Protein AF-0000000079469770 (afdb_homodimer)

Sequence (286 aa):
MAKTSNNTSVEDLNRANEGKLPGHLGLTVTEVEDGKVVGRFEVRPDLVAHTGFLLAGCLLSVADILCAYGVSTVWPEGASGFTTAEVKCNFMSTLREGAVVCTAQMLHGGRTTQVWDATLTDGATGKLMAAFRCTQIILYPRAMAKTSNNTSVEDLNRANEGKLPGHLGLTVTEVEDGKVVGRFEVRPDLVAHTGFLLAGCLLSVADILCAYGVSTVWPEGASGFTTAEVKCNFMSTLREGAVVCTAQMLHGGRTTQVWDATLTDGATGKLMAAFRCTQIILYPRA

Nearest PDB structures (foldseek):
  4qdb-assembly4_F  TM=9.175E-01  e=1.018E-11  Pseudomonas aeruginosa PAO1
  4qd7-assembly1_A  TM=9.357E-01  e=2.961E-11  Pseudomonas aeruginosa PAO1
  4qda-assembly3_D  TM=9.375E-01  e=5.195E-11  Pseudomonas aeruginosa PAO1
  3r32-assembly1_A  TM=8.951E-01  e=2.240E-10  Arthrobacter sp.
  3r3c-assembly1_A  TM=8.908E-01  e=2.369E-10  Arthrobacter sp.

Structure (mmCIF, N/CA/C/O backbone):
data_AF-0000000079469770-model_v1
#
loop_
_entity.id
_entity.type
_entity.pdbx_description
1 polymer 'PaaI family thioesterase'
#
loop_
_atom_site.group_PDB
_atom_site.id
_atom_site.type_symbol
_atom_site.label_atom_id
_atom_site.label_alt_id
_atom_site.label_comp_id
_atom_site.label_asym_id
_atom_site.label_entity_id
_atom_site.label_seq_id
_atom_site.pdbx_PDB_ins_code
_atom_site.Cartn_x
_atom_site.Cartn_y
_atom_site.Cartn_z
_atom_site.occupancy
_atom_site.B_iso_or_equiv
_atom_site.auth_seq_id
_atom_site.auth_comp_id
_atom_site.auth_asym_id
_atom_site.auth_atom_id
_atom_site.pdbx_PDB_model_num
ATOM 1 N N . MET A 1 1 ? -8.469 -29.172 -2.443 1 53.16 1 MET A N 1
ATOM 2 C CA . MET A 1 1 ? -8.891 -28 -3.209 1 53.16 1 MET A CA 1
ATOM 3 C C . MET A 1 1 ? -8.062 -27.859 -4.48 1 53.16 1 MET A C 1
ATOM 5 O O . MET A 1 1 ? -6.945 -28.375 -4.559 1 53.16 1 MET A O 1
ATOM 9 N N . ALA A 1 2 ? -8.68 -27.453 -5.613 1 65 2 ALA A N 1
ATOM 10 C CA . ALA A 1 2 ? -8.07 -27.578 -6.93 1 65 2 ALA A CA 1
ATOM 11 C C . ALA A 1 2 ? -6.77 -26.781 -7.012 1 65 2 ALA A C 1
ATOM 13 O O . ALA A 1 2 ? -6.691 -25.656 -6.508 1 65 2 ALA A O 1
ATOM 14 N N . LYS A 1 3 ? -5.746 -27.406 -7.277 1 84 3 LYS A N 1
ATOM 15 C CA . LYS A 1 3 ? -4.457 -26.781 -7.555 1 84 3 LYS A CA 1
ATOM 16 C C . LYS A 1 3 ? -4.426 -26.172 -8.953 1 84 3 LYS A C 1
ATOM 18 O O . LYS A 1 3 ? -5.133 -26.625 -9.852 1 84 3 LYS A O 1
ATOM 23 N N . THR A 1 4 ? -3.771 -25.062 -8.992 1 90.88 4 THR A N 1
ATOM 24 C CA . THR A 1 4 ? -3.559 -24.422 -10.281 1 90.88 4 THR A CA 1
ATOM 25 C C . THR A 1 4 ? -2.615 -25.25 -11.156 1 90.88 4 THR A C 1
ATOM 27 O O . THR A 1 4 ? -2.061 -26.25 -10.695 1 90.88 4 THR A O 1
ATOM 30 N N . SER A 1 5 ? -2.5 -24.891 -12.375 1 91.75 5 SER A N 1
ATOM 31 C CA . SER A 1 5 ? -1.577 -25.562 -13.289 1 91.75 5 SER A CA 1
ATOM 32 C C . SER A 1 5 ? -0.146 -25.5 -12.766 1 91.75 5 SER A C 1
ATOM 34 O O . SER A 1 5 ? 0.657 -26.391 -13.039 1 91.75 5 SER A O 1
ATOM 36 N N . ASN A 1 6 ? 0.101 -24.484 -11.953 1 93.75 6 ASN A N 1
ATOM 37 C CA . ASN A 1 6 ? 1.425 -24.344 -11.359 1 93.75 6 ASN A CA 1
ATOM 38 C C . ASN A 1 6 ? 1.469 -24.922 -9.945 1 93.75 6 ASN A C 1
ATOM 40 O O . ASN A 1 6 ? 2.385 -24.609 -9.172 1 93.75 6 ASN A O 1
ATOM 44 N N . ASN A 1 7 ? 0.527 -25.609 -9.594 1 94.75 7 ASN A N 1
ATOM 45 C CA . ASN A 1 7 ? 0.447 -26.328 -8.32 1 94.75 7 ASN A CA 1
ATOM 46 C C . ASN A 1 7 ? 0.42 -25.359 -7.137 1 94.75 7 ASN A C 1
ATOM 48 O O . ASN A 1 7 ? 1.004 -25.641 -6.09 1 94.75 7 ASN A O 1
ATOM 52 N N . THR A 1 8 ? -0.127 -24.25 -7.379 1 96.81 8 THR A N 1
ATOM 53 C CA . THR A 1 8 ? -0.372 -23.297 -6.309 1 96.81 8 THR A CA 1
ATOM 54 C C . THR A 1 8 ? -1.717 -23.562 -5.637 1 96.81 8 THR A C 1
ATOM 56 O O . THR A 1 8 ? -2.711 -23.828 -6.316 1 96.81 8 THR A O 1
ATOM 59 N N . SER A 1 9 ? -1.749 -23.516 -4.254 1 98.12 9 SER A N 1
ATOM 60 C CA . SER A 1 9 ? -2.977 -23.797 -3.518 1 98.12 9 SER A CA 1
ATOM 61 C C . SER A 1 9 ? -3.246 -22.734 -2.465 1 98.12 9 SER A C 1
ATOM 63 O O . SER A 1 9 ? -2.363 -21.938 -2.143 1 98.12 9 SER A O 1
ATOM 65 N N . VAL A 1 10 ? -4.477 -22.766 -1.986 1 98.38 10 VAL A N 1
ATOM 66 C CA . VAL A 1 10 ? -4.883 -21.891 -0.884 1 98.38 10 VAL A CA 1
ATOM 67 C C . VAL A 1 10 ? -3.955 -22.109 0.309 1 98.38 10 VAL A C 1
ATOM 69 O O . VAL A 1 10 ? -3.488 -21.141 0.918 1 98.38 10 VAL A O 1
ATOM 72 N N . GLU A 1 11 ? -3.641 -23.328 0.577 1 97.88 11 GLU A N 1
ATOM 73 C CA . GLU A 1 11 ? -2.783 -23.672 1.707 1 97.88 11 GLU A CA 1
ATOM 74 C C . GLU A 1 11 ? -1.375 -23.125 1.521 1 97.88 11 GLU A C 1
ATOM 76 O O . GLU A 1 11 ? -0.786 -22.578 2.461 1 97.88 11 GLU A O 1
ATOM 81 N N . ASP A 1 12 ? -0.864 -23.266 0.33 1 97.25 12 ASP A N 1
ATOM 82 C CA . ASP A 1 12 ? 0.475 -22.766 0.035 1 97.25 12 ASP A CA 1
ATOM 83 C C . ASP A 1 12 ? 0.56 -21.25 0.267 1 97.25 12 ASP A C 1
ATOM 85 O O . ASP A 1 12 ? 1.501 -20.766 0.897 1 97.25 12 ASP A O 1
ATOM 89 N N . LEU A 1 13 ? -0.405 -20.578 -0.199 1 98 13 LEU A N 1
ATOM 90 C CA . LEU A 1 13 ? -0.374 -19.125 -0.132 1 98 13 LEU A CA 1
ATOM 91 C C . LEU A 1 13 ? -0.612 -18.641 1.294 1 98 13 LEU A C 1
ATOM 93 O O . LEU A 1 13 ? -0.014 -17.641 1.727 1 98 13 LEU A O 1
ATOM 97 N N . ASN A 1 14 ? -1.463 -19.297 2.023 1 98.5 14 ASN A N 1
ATOM 98 C CA . ASN A 1 14 ? -1.659 -18.938 3.422 1 98.5 14 ASN A CA 1
ATOM 99 C C . ASN A 1 14 ? -0.419 -19.234 4.258 1 98.5 14 ASN A C 1
ATOM 101 O O . ASN A 1 14 ? -0.117 -18.5 5.207 1 98.5 14 ASN A O 1
ATOM 105 N N . ARG A 1 15 ? 0.285 -20.266 3.932 1 97.75 15 ARG A N 1
ATOM 106 C CA . ARG A 1 15 ? 1.566 -20.516 4.582 1 97.75 15 ARG A CA 1
ATOM 107 C C . ARG A 1 15 ? 2.553 -19.375 4.305 1 97.75 15 ARG A C 1
ATOM 109 O O . ARG A 1 15 ? 3.316 -18.984 5.188 1 97.75 15 ARG A O 1
ATOM 116 N N . ALA A 1 16 ? 2.574 -18.859 3.105 1 96.88 16 ALA A N 1
ATOM 117 C CA . ALA A 1 16 ? 3.467 -17.781 2.719 1 96.88 16 ALA A CA 1
ATOM 118 C C . ALA A 1 16 ? 3.156 -16.516 3.508 1 96.88 16 ALA A C 1
ATOM 120 O O . ALA A 1 16 ? 4.027 -15.648 3.684 1 96.88 16 ALA A O 1
ATOM 121 N N . ASN A 1 17 ? 1.909 -16.359 3.967 1 97.94 17 ASN A N 1
ATOM 122 C CA . ASN A 1 17 ? 1.506 -15.211 4.758 1 97.94 17 ASN A CA 1
ATOM 123 C C . ASN A 1 17 ? 2.168 -15.211 6.133 1 97.94 17 ASN A C 1
ATOM 125 O O . ASN A 1 17 ? 2.369 -14.148 6.727 1 97.94 17 ASN A O 1
ATOM 129 N N . GLU A 1 18 ? 2.402 -16.406 6.621 1 97.56 18 GLU A N 1
ATOM 130 C CA . GLU A 1 18 ? 2.789 -16.562 8.023 1 97.56 18 GLU A CA 1
ATOM 131 C C . GLU A 1 18 ? 4.109 -15.852 8.312 1 97.56 18 GLU A C 1
ATOM 133 O O . GLU A 1 18 ? 5.113 -16.094 7.641 1 97.56 18 GLU A O 1
ATOM 138 N N . GLY A 1 19 ? 4.02 -14.969 9.305 1 97.38 19 GLY A N 1
ATOM 139 C CA . GLY A 1 19 ? 5.219 -14.273 9.742 1 97.38 19 GLY A CA 1
ATOM 140 C C . GLY A 1 19 ? 5.609 -13.125 8.836 1 97.38 19 GLY A C 1
ATOM 141 O O . GLY A 1 19 ? 6.688 -12.547 8.984 1 97.38 19 GLY A O 1
ATOM 142 N N . LYS A 1 20 ? 4.773 -12.883 7.898 1 98.31 20 LYS A N 1
ATOM 143 C CA . LYS A 1 20 ? 5.016 -11.789 6.957 1 98.31 20 LYS A CA 1
ATOM 144 C C . LYS A 1 20 ? 3.936 -10.719 7.066 1 98.31 20 LYS A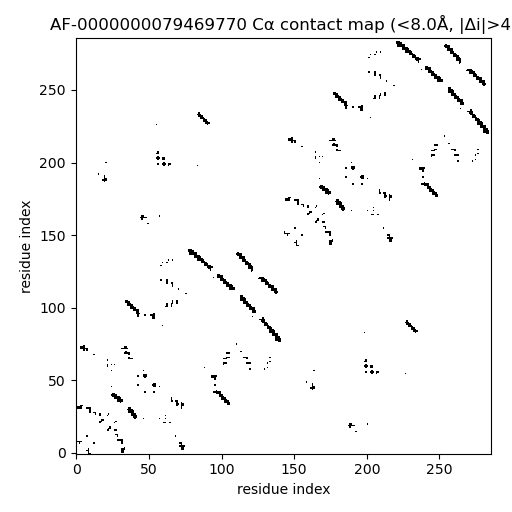 C 1
ATOM 146 O O . LYS A 1 20 ? 2.955 -10.891 7.793 1 98.31 20 LYS A O 1
ATOM 151 N N . LEU A 1 21 ? 4.133 -9.641 6.367 1 98.56 21 LEU A N 1
ATOM 152 C CA . LEU A 1 21 ? 3.209 -8.508 6.426 1 98.56 21 LEU A CA 1
ATOM 153 C C . LEU A 1 21 ? 1.783 -8.961 6.117 1 98.56 21 LEU A C 1
ATOM 155 O O . LEU A 1 21 ? 0.847 -8.602 6.836 1 98.56 21 LEU A O 1
ATOM 159 N N . PRO A 1 22 ? 1.521 -9.75 5.059 1 98.62 22 PRO A N 1
ATOM 160 C CA . PRO A 1 22 ? 0.133 -10.148 4.816 1 98.62 22 PRO A CA 1
ATOM 161 C C . PRO A 1 22 ? -0.486 -10.891 6 1 98.62 22 PRO A C 1
ATOM 163 O O . PRO A 1 22 ? -1.673 -10.711 6.289 1 98.62 22 PRO A O 1
ATOM 166 N N . GLY A 1 23 ? 0.272 -11.688 6.637 1 98.5 23 GLY A N 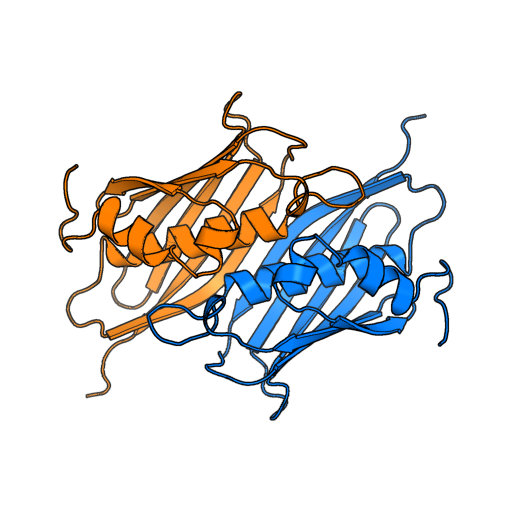1
ATOM 167 C CA . GLY A 1 23 ? -0.213 -12.328 7.848 1 98.5 23 GLY A CA 1
ATOM 168 C C . GLY A 1 23 ? -0.529 -11.344 8.961 1 98.5 23 GLY A C 1
ATOM 169 O O . GLY A 1 23 ? -1.522 -11.5 9.672 1 98.5 23 GLY A O 1
ATOM 170 N N . HIS A 1 24 ? 0.319 -10.406 9.141 1 98.31 24 HIS A N 1
ATOM 171 C CA . HIS A 1 24 ? 0.073 -9.367 10.133 1 98.31 24 HIS A CA 1
ATOM 172 C C . HIS A 1 24 ? -1.225 -8.625 9.844 1 98.31 24 HIS A C 1
ATOM 174 O O . HIS A 1 24 ? -1.958 -8.258 10.766 1 98.31 24 HIS A O 1
ATOM 180 N N . LEU A 1 25 ? -1.508 -8.43 8.578 1 98.75 25 LEU A N 1
ATOM 181 C CA . LEU A 1 25 ? -2.734 -7.742 8.188 1 98.75 25 LEU A CA 1
ATOM 182 C C . LEU A 1 25 ? -3.949 -8.641 8.398 1 98.75 25 LEU A C 1
ATOM 184 O O . LEU A 1 25 ? -5.09 -8.188 8.273 1 98.75 25 LEU A O 1
ATOM 188 N N . GLY A 1 26 ? -3.699 -9.898 8.68 1 98.81 26 GLY A N 1
ATOM 189 C CA . GLY A 1 26 ? -4.785 -10.844 8.883 1 98.81 26 GLY A CA 1
ATOM 190 C C . GLY A 1 26 ? -5.344 -11.398 7.582 1 98.81 26 GLY A C 1
ATOM 191 O O . GLY A 1 26 ? -6.48 -11.875 7.543 1 98.81 26 GLY A O 1
ATOM 192 N N . LEU A 1 27 ? -4.621 -11.312 6.527 1 98.94 27 LEU A N 1
ATOM 193 C CA . LEU A 1 27 ? -5.09 -11.781 5.227 1 98.94 27 LEU A CA 1
ATOM 194 C C . LEU A 1 27 ? -5.176 -13.305 5.195 1 98.94 27 LEU A C 1
ATOM 196 O O . LEU A 1 27 ? -4.223 -13.992 5.566 1 98.94 27 LEU A O 1
ATOM 200 N N . THR A 1 28 ? -6.242 -13.773 4.77 1 98.94 28 THR A N 1
ATOM 201 C CA . THR A 1 28 ? -6.445 -15.188 4.492 1 98.94 28 THR A CA 1
ATOM 202 C C . THR A 1 28 ? -6.859 -15.398 3.037 1 98.94 28 THR A C 1
ATOM 204 O O . THR A 1 28 ? -7.84 -14.805 2.574 1 98.94 28 THR A O 1
ATOM 207 N N . VAL A 1 29 ? -6.098 -16.203 2.357 1 98.88 29 VAL A N 1
ATOM 208 C CA . VAL A 1 29 ? -6.473 -16.594 1.001 1 98.88 29 VAL A CA 1
ATOM 209 C C . VAL A 1 29 ? -7.582 -17.641 1.05 1 98.88 29 VAL A C 1
ATOM 211 O O . VAL A 1 29 ? -7.484 -18.625 1.793 1 98.88 29 VAL A O 1
ATOM 214 N N . THR A 1 30 ? -8.586 -17.453 0.201 1 98.88 30 THR A N 1
ATOM 215 C CA . THR A 1 30 ? -9.75 -18.328 0.307 1 98.88 30 THR A CA 1
ATOM 216 C C . THR A 1 30 ? -9.977 -19.078 -0.998 1 98.88 30 THR A C 1
ATOM 218 O O . THR A 1 30 ? -10.625 -20.125 -1.008 1 98.88 30 THR A O 1
ATOM 221 N N . GLU A 1 31 ? -9.586 -18.547 -2.141 1 98.75 31 GLU A N 1
ATOM 222 C CA . GLU A 1 31 ? -9.734 -19.172 -3.449 1 98.75 31 GLU A CA 1
ATOM 223 C C . GLU A 1 31 ? -8.484 -18.969 -4.301 1 98.75 31 GLU A C 1
ATOM 225 O O . GLU A 1 31 ? -7.879 -17.906 -4.289 1 98.75 31 GLU A O 1
ATOM 230 N N . VAL A 1 32 ? -8.172 -20.031 -5.047 1 98.69 32 VAL A N 1
ATOM 231 C CA . VAL A 1 32 ? -7.055 -19.969 -5.984 1 98.69 32 VAL A CA 1
ATOM 232 C C . VAL A 1 32 ? -7.426 -20.703 -7.273 1 98.69 32 VAL A C 1
ATOM 234 O O . VAL A 1 32 ? -7.914 -21.828 -7.238 1 98.69 32 VAL A O 1
ATOM 237 N N . GLU A 1 33 ? -7.277 -20.062 -8.336 1 98.31 33 GLU A N 1
ATOM 238 C CA . GLU A 1 33 ? -7.402 -20.594 -9.695 1 98.31 33 GLU A CA 1
ATOM 239 C C . GLU A 1 33 ? -6.328 -20.016 -10.617 1 98.31 33 GLU A C 1
ATOM 241 O O . GLU A 1 33 ? -5.645 -19.062 -10.25 1 98.31 33 GLU A O 1
ATOM 246 N N . ASP A 1 34 ? -6.215 -20.672 -11.766 1 98.31 34 ASP A N 1
ATOM 247 C CA . ASP A 1 34 ? -5.316 -20.062 -12.742 1 98.31 34 ASP A CA 1
ATOM 248 C C . ASP A 1 34 ? -5.742 -18.641 -13.062 1 98.31 34 ASP A C 1
ATOM 250 O O . ASP A 1 34 ? -6.836 -18.406 -13.586 1 98.31 34 ASP A O 1
ATOM 254 N N . GLY A 1 35 ? -4.895 -17.688 -12.703 1 98.44 35 GLY A N 1
ATOM 255 C CA . GLY A 1 35 ? -5.145 -16.297 -13.047 1 98.44 35 GLY A CA 1
ATOM 256 C C . GLY A 1 35 ? -6.133 -15.617 -12.109 1 98.44 35 GLY A C 1
ATOM 257 O O . GLY A 1 35 ? -6.715 -14.586 -12.453 1 98.44 35 GLY A O 1
ATOM 258 N N . LYS A 1 36 ? -6.387 -16.219 -11 1 98.81 36 LYS A N 1
ATOM 259 C CA . LYS A 1 36 ? -7.332 -15.617 -10.062 1 98.81 36 LYS A CA 1
ATOM 260 C C . LYS A 1 36 ? -7.035 -16.062 -8.633 1 98.81 36 LYS A C 1
ATOM 262 O O . LYS A 1 36 ? -6.883 -17.25 -8.359 1 98.81 36 LYS A O 1
ATOM 267 N N . VAL A 1 37 ? -6.973 -15.117 -7.703 1 98.81 37 VAL A N 1
ATOM 268 C CA . VAL A 1 37 ? -6.816 -15.375 -6.277 1 98.81 37 VAL A CA 1
ATOM 269 C C . VAL A 1 37 ? -7.773 -14.492 -5.48 1 98.81 37 VAL A C 1
ATOM 271 O O . VAL A 1 37 ? -7.918 -13.305 -5.773 1 98.81 37 VAL A O 1
ATOM 274 N N . VAL A 1 38 ? -8.43 -15.055 -4.477 1 98.94 38 VAL A N 1
ATOM 275 C CA . VAL A 1 38 ? -9.344 -14.32 -3.607 1 98.94 38 VAL A CA 1
ATOM 276 C C . VAL A 1 38 ? -8.875 -14.43 -2.158 1 98.94 38 VAL A C 1
ATOM 278 O O . VAL A 1 38 ? -8.445 -15.5 -1.716 1 98.94 38 VAL A O 1
ATOM 281 N N . GLY A 1 39 ? -8.93 -13.367 -1.445 1 98.94 39 GLY A N 1
ATOM 282 C CA . GLY A 1 39 ? -8.617 -13.344 -0.027 1 98.94 39 GLY A CA 1
ATOM 283 C C . GLY A 1 39 ? -9.531 -12.438 0.774 1 98.94 39 GLY A C 1
ATOM 284 O O . GLY A 1 39 ? -10.391 -11.766 0.208 1 98.94 39 GLY A O 1
ATOM 285 N N . ARG A 1 40 ? -9.273 -12.461 2.082 1 98.88 40 ARG A N 1
ATOM 286 C CA . ARG A 1 40 ? -10.094 -11.672 3 1 98.88 40 ARG A CA 1
ATOM 287 C C . ARG A 1 40 ? -9.312 -11.312 4.258 1 98.88 40 ARG A C 1
ATOM 289 O O . ARG A 1 40 ? -8.398 -12.039 4.656 1 98.88 40 ARG A O 1
ATOM 296 N N . PHE A 1 41 ? -9.68 -10.195 4.852 1 98.94 41 PHE A N 1
ATOM 297 C CA . PHE A 1 41 ? -9.141 -9.844 6.16 1 98.94 41 PHE A CA 1
ATOM 298 C C . PHE A 1 41 ? -10.148 -9.016 6.953 1 98.94 41 PHE A C 1
ATOM 300 O O . PHE A 1 41 ? -11.062 -8.414 6.379 1 98.94 41 PHE A O 1
ATOM 307 N N . GLU A 1 42 ? -9.984 -8.984 8.25 1 98.88 42 GLU A N 1
ATOM 308 C CA . GLU A 1 42 ? -10.867 -8.258 9.164 1 98.88 42 GLU A CA 1
ATOM 309 C C . GLU A 1 42 ? -10.273 -6.902 9.539 1 98.88 42 GLU A C 1
ATOM 311 O O . GLU A 1 42 ? -9.07 -6.801 9.805 1 98.88 42 GLU A O 1
ATOM 316 N N . VAL A 1 43 ? -11.164 -5.902 9.539 1 98.75 43 VAL A N 1
ATOM 317 C CA . VAL A 1 43 ? -10.75 -4.617 10.094 1 98.75 43 VAL A CA 1
ATOM 318 C C . VAL A 1 43 ? -10.469 -4.758 11.586 1 98.75 43 VAL A C 1
ATOM 320 O O . VAL A 1 43 ? -11.273 -5.328 12.328 1 98.75 43 VAL A O 1
ATOM 323 N N . ARG A 1 44 ? -9.336 -4.324 12.023 1 98.62 44 ARG A N 1
ATOM 324 C CA . ARG A 1 44 ? -8.898 -4.359 13.414 1 98.62 44 ARG A CA 1
ATOM 325 C C . ARG A 1 44 ? -8.484 -2.973 13.891 1 98.62 44 ARG A C 1
ATOM 327 O O . ARG A 1 44 ? -8.148 -2.105 13.086 1 98.62 44 ARG A O 1
ATOM 334 N N . PRO A 1 45 ? -8.438 -2.721 15.172 1 97.62 45 PRO A N 1
ATOM 335 C CA . PRO A 1 45 ? -8.094 -1.402 15.711 1 97.62 45 PRO A CA 1
ATOM 336 C C . PRO A 1 45 ? -6.73 -0.908 15.242 1 97.62 45 PRO A C 1
ATOM 338 O O . PRO A 1 45 ? -6.527 0.298 15.078 1 97.62 45 PRO A O 1
ATOM 341 N N . ASP A 1 46 ? -5.777 -1.794 15.016 1 98.25 46 ASP A N 1
ATOM 342 C CA . ASP A 1 46 ? -4.434 -1.376 14.633 1 98.25 46 ASP A CA 1
ATOM 343 C C . ASP A 1 46 ? -4.371 -1.024 13.148 1 98.25 46 ASP A C 1
ATOM 345 O O . ASP A 1 46 ? -3.365 -0.492 12.672 1 98.25 46 ASP A O 1
ATOM 349 N N . LEU A 1 47 ? -5.449 -1.3 12.43 1 98.62 47 LEU A N 1
ATOM 350 C CA . LEU A 1 47 ? -5.457 -1.054 10.992 1 98.62 47 LEU A CA 1
ATOM 351 C C . LEU A 1 47 ? -6.305 0.168 10.656 1 98.62 47 LEU A C 1
ATOM 353 O O . LEU A 1 47 ? -6.461 0.516 9.484 1 98.62 47 LEU A O 1
ATOM 357 N N . VAL A 1 48 ? -6.891 0.785 11.648 1 97.38 48 VAL A N 1
ATOM 358 C CA . VAL A 1 48 ? -7.746 1.953 11.469 1 97.38 48 VAL A CA 1
ATOM 359 C C . VAL A 1 48 ? -6.992 3.215 11.875 1 97.38 48 VAL A C 1
ATOM 361 O O . VAL A 1 48 ? -6.25 3.213 12.859 1 97.38 48 VAL A O 1
ATOM 364 N N . ALA A 1 49 ? -7.203 4.285 11.055 1 92.75 49 ALA A N 1
ATOM 365 C CA . ALA A 1 49 ? -6.613 5.574 11.398 1 92.75 49 ALA A CA 1
ATOM 366 C C . ALA A 1 49 ? -7.285 6.172 12.633 1 92.75 49 ALA A C 1
ATOM 368 O O . ALA A 1 49 ? -8.211 5.578 13.195 1 92.75 49 ALA A O 1
ATOM 369 N N . HIS A 1 50 ? -6.656 7.258 13.039 1 87.5 50 HIS A N 1
ATOM 370 C CA . HIS A 1 50 ? -7.215 7.926 14.211 1 87.5 50 HIS A CA 1
ATOM 371 C C . HIS A 1 50 ? -8.609 8.469 13.922 1 87.5 50 HIS A C 1
ATOM 373 O O . HIS A 1 50 ? -9.406 8.664 14.844 1 87.5 50 HIS A O 1
ATOM 379 N N . THR A 1 51 ? -8.852 8.711 12.625 1 86.88 51 THR A N 1
ATOM 380 C CA . THR A 1 51 ? -10.172 9.172 12.211 1 86.88 51 THR A CA 1
ATOM 381 C C . THR A 1 51 ? -11.203 8.055 12.336 1 86.88 51 THR A C 1
ATOM 383 O O . THR A 1 51 ? -12.406 8.297 12.242 1 86.88 51 THR A O 1
ATOM 386 N N . GLY A 1 52 ? -10.742 6.852 12.406 1 92.56 52 GLY A N 1
ATOM 387 C CA . GLY A 1 52 ? -11.633 5.719 12.594 1 92.56 52 GLY A CA 1
ATOM 388 C C . GLY A 1 52 ? -11.836 4.902 11.328 1 92.56 52 GLY A C 1
ATOM 389 O O . GLY A 1 52 ? -12.539 3.895 11.336 1 92.56 52 GLY A O 1
ATOM 390 N N . PHE A 1 53 ? -11.273 5.297 10.297 1 96 53 PHE A N 1
ATOM 391 C CA . PHE A 1 53 ? -11.461 4.598 9.031 1 96 53 PHE A CA 1
ATOM 392 C C . PHE A 1 53 ? -10.242 3.744 8.703 1 96 53 PHE A C 1
ATOM 394 O O . PHE A 1 53 ? -9.117 4.098 9.055 1 96 53 PHE A O 1
ATOM 401 N N . LEU A 1 54 ? -10.531 2.605 8.031 1 98.5 54 LEU A N 1
ATOM 402 C CA . LEU A 1 54 ? -9.477 1.706 7.582 1 98.5 54 LEU A CA 1
ATOM 403 C C . LEU A 1 54 ? -8.422 2.461 6.773 1 98.5 54 LEU A C 1
ATOM 405 O O . LEU A 1 54 ? -8.766 3.256 5.895 1 98.5 54 LEU A O 1
ATOM 409 N N . LEU A 1 55 ? -7.215 2.211 7.129 1 98.69 55 LEU A N 1
ATOM 410 C CA . LEU A 1 55 ? -6.109 2.84 6.41 1 98.69 55 LEU A CA 1
ATOM 411 C C . LEU A 1 55 ? -6.051 2.354 4.969 1 98.69 55 LEU A C 1
ATOM 413 O O . LEU A 1 55 ? -6.082 1.147 4.715 1 98.69 55 LEU A O 1
ATOM 417 N N . ALA A 1 56 ? -5.898 3.297 3.984 1 98.56 56 ALA A N 1
ATOM 418 C CA . ALA A 1 56 ? -5.766 2.928 2.576 1 98.56 56 ALA A CA 1
ATOM 419 C C . ALA A 1 56 ? -4.555 2.029 2.355 1 98.56 56 ALA A C 1
ATOM 421 O O . ALA A 1 56 ? -4.562 1.173 1.468 1 98.56 56 ALA A O 1
ATOM 422 N N . GLY A 1 57 ? -3.496 2.195 3.18 1 98.62 57 GLY A N 1
ATOM 423 C CA . GLY A 1 57 ? -2.293 1.381 3.1 1 98.62 57 GLY A CA 1
ATOM 424 C C . GLY A 1 57 ? -2.564 -0.102 3.266 1 98.62 57 GLY A C 1
ATOM 425 O O . GLY A 1 57 ? -1.846 -0.937 2.713 1 98.62 57 GLY A O 1
ATOM 426 N N . CYS A 1 58 ? -3.574 -0.444 4.031 1 98.75 58 CYS A N 1
ATOM 427 C CA . CYS A 1 58 ? -3.98 -1.836 4.191 1 98.75 58 CYS A CA 1
ATOM 428 C C . CYS A 1 58 ? -4.516 -2.4 2.879 1 98.75 58 CYS A C 1
ATOM 430 O O . CYS A 1 58 ? -4.117 -3.486 2.457 1 98.75 58 CYS A O 1
ATOM 432 N N . LEU A 1 59 ? -5.398 -1.616 2.26 1 98.88 59 LEU A N 1
ATOM 433 C CA . LEU A 1 59 ? -5.988 -2.049 0.998 1 98.88 59 LEU A CA 1
ATOM 434 C C . LEU A 1 59 ? -4.914 -2.205 -0.076 1 98.88 59 LEU A C 1
ATOM 436 O O . LEU A 1 59 ? -4.902 -3.199 -0.804 1 98.88 59 LEU A O 1
ATOM 440 N N . LEU A 1 60 ? -4.031 -1.26 -0.145 1 98.94 60 LEU A N 1
ATOM 441 C CA . LEU A 1 60 ? -2.947 -1.29 -1.122 1 98.94 60 LEU A CA 1
ATOM 442 C C . LEU A 1 60 ? -2.078 -2.527 -0.932 1 98.94 60 LEU A C 1
ATOM 444 O O . LEU A 1 60 ? -1.747 -3.215 -1.9 1 98.94 60 LEU A O 1
ATOM 448 N N . SER A 1 61 ? -1.689 -2.807 0.284 1 98.88 61 SER A N 1
ATOM 449 C CA . SER A 1 61 ? -0.821 -3.938 0.589 1 98.88 61 SER A CA 1
ATOM 450 C C . SER A 1 61 ? -1.489 -5.262 0.231 1 98.88 61 SER A C 1
ATOM 452 O O . SER A 1 61 ? -0.861 -6.141 -0.363 1 98.88 61 SER A O 1
ATOM 454 N N . VAL A 1 62 ? -2.762 -5.402 0.59 1 98.94 62 VAL A N 1
ATOM 455 C CA . VAL A 1 62 ? -3.49 -6.641 0.343 1 98.94 62 VAL A CA 1
ATOM 456 C C . VAL A 1 62 ? -3.676 -6.84 -1.159 1 98.94 62 VAL A C 1
ATOM 458 O O . VAL A 1 62 ? -3.447 -7.934 -1.68 1 98.94 62 VAL A O 1
ATOM 461 N N . ALA A 1 63 ? -4.098 -5.77 -1.862 1 98.94 63 ALA A N 1
ATOM 462 C CA . ALA A 1 63 ? -4.27 -5.871 -3.309 1 98.94 63 ALA A CA 1
ATOM 463 C C . ALA A 1 63 ? -2.957 -6.258 -3.988 1 98.94 63 ALA A C 1
ATOM 465 O O . ALA A 1 63 ? -2.936 -7.137 -4.855 1 98.94 63 ALA A O 1
ATOM 466 N N . ASP A 1 64 ? -1.892 -5.613 -3.607 1 98.88 64 ASP A N 1
ATOM 467 C CA . ASP A 1 64 ? -0.575 -5.859 -4.188 1 98.88 64 ASP A CA 1
ATOM 468 C C . ASP A 1 64 ? -0.16 -7.316 -4.016 1 98.88 64 ASP A C 1
ATOM 470 O O . ASP A 1 64 ? 0.221 -7.98 -4.984 1 98.88 64 ASP A O 1
ATOM 474 N N . ILE A 1 65 ? -0.252 -7.848 -2.795 1 98.81 65 ILE A N 1
ATOM 475 C CA . ILE A 1 65 ? 0.261 -9.188 -2.525 1 98.81 65 ILE A CA 1
ATOM 476 C C . ILE A 1 65 ? -0.638 -10.227 -3.189 1 98.81 65 ILE A C 1
ATOM 478 O O . ILE A 1 65 ? -0.16 -11.266 -3.658 1 98.81 65 ILE A O 1
ATOM 482 N N . LEU A 1 66 ? -1.91 -9.977 -3.285 1 98.88 66 LEU A N 1
ATOM 483 C CA . LEU A 1 66 ? -2.781 -10.938 -3.955 1 98.88 66 LEU A CA 1
ATOM 484 C C . LEU A 1 66 ? -2.471 -11.008 -5.445 1 98.88 66 LEU A C 1
ATOM 486 O O . LEU A 1 66 ? -2.541 -12.086 -6.047 1 98.88 66 LEU A O 1
ATOM 490 N N . CYS A 1 67 ? -2.213 -9.867 -6.043 1 98.81 67 CYS A N 1
ATOM 491 C CA . CYS A 1 67 ? -1.789 -9.898 -7.438 1 98.81 67 CYS A CA 1
ATOM 492 C C . CYS A 1 67 ? -0.487 -10.672 -7.594 1 98.81 67 CYS A C 1
ATOM 494 O O . CYS A 1 67 ? -0.335 -11.453 -8.539 1 98.81 67 CYS A O 1
ATOM 496 N N . ALA A 1 68 ? 0.446 -10.43 -6.676 1 98.31 68 ALA A N 1
ATOM 497 C CA . ALA A 1 68 ? 1.696 -11.188 -6.703 1 98.31 68 ALA A CA 1
ATOM 498 C C . ALA A 1 68 ? 1.437 -12.688 -6.574 1 98.31 68 ALA A C 1
ATOM 500 O O . ALA A 1 68 ? 2.033 -13.492 -7.293 1 98.31 68 ALA A O 1
ATOM 501 N N . TYR A 1 69 ? 0.575 -13.055 -5.633 1 98.44 69 TYR A N 1
ATOM 502 C CA . TYR A 1 69 ? 0.192 -14.461 -5.5 1 98.44 69 TYR A CA 1
ATOM 503 C C . TYR A 1 69 ? -0.413 -14.984 -6.797 1 98.44 69 TYR A C 1
ATOM 505 O O . TYR A 1 69 ? -0.187 -16.141 -7.172 1 98.44 69 TYR A O 1
ATOM 513 N N . GLY A 1 70 ? -1.207 -14.117 -7.441 1 98.44 70 GLY A N 1
ATOM 514 C CA . GLY A 1 70 ? -1.777 -14.492 -8.727 1 98.44 70 GLY A CA 1
ATOM 515 C C . GLY A 1 70 ? -0.731 -14.898 -9.75 1 98.44 70 GLY A C 1
ATOM 516 O O . GLY A 1 70 ? -0.929 -15.844 -10.508 1 98.44 70 GLY A O 1
ATOM 517 N N . VAL A 1 71 ? 0.354 -14.211 -9.797 1 97.88 71 VAL A N 1
ATOM 518 C CA . VAL A 1 71 ? 1.434 -14.523 -10.727 1 97.88 71 VAL A CA 1
ATOM 519 C C . VAL A 1 71 ? 1.862 -15.977 -10.547 1 97.88 71 VAL A C 1
ATOM 521 O O . VAL A 1 71 ? 2.123 -16.672 -11.531 1 97.88 71 VAL A O 1
ATOM 524 N N . SER A 1 72 ? 1.926 -16.438 -9.328 1 96.81 72 SER A N 1
ATOM 525 C CA . SER A 1 72 ? 2.391 -17.797 -9.039 1 96.81 72 SER A CA 1
ATOM 526 C C . SER A 1 72 ? 1.447 -18.844 -9.625 1 96.81 72 SER A C 1
ATOM 528 O O . SER A 1 72 ? 1.824 -20 -9.797 1 96.81 72 SER A O 1
ATOM 530 N N . THR A 1 73 ? 0.202 -18.469 -9.914 1 97.81 73 THR A N 1
ATOM 531 C CA . THR A 1 73 ? -0.775 -19.422 -10.43 1 97.81 73 THR A CA 1
ATOM 532 C C . THR A 1 73 ? -0.605 -19.594 -11.938 1 97.81 73 THR A C 1
ATOM 534 O O . THR A 1 73 ? -1.092 -20.578 -12.508 1 97.81 73 THR A O 1
ATOM 537 N N . VAL A 1 74 ? 0.031 -18.672 -12.609 1 97.69 74 VAL A N 1
ATOM 538 C CA . VAL A 1 74 ? 0.206 -18.703 -14.062 1 97.69 74 VAL A CA 1
ATOM 539 C C . VAL A 1 74 ? 1.659 -18.391 -14.414 1 97.69 74 VAL A C 1
ATOM 541 O O . VAL A 1 74 ? 1.931 -17.641 -15.352 1 97.69 74 VAL A O 1
ATOM 544 N N . TRP A 1 75 ? 2.488 -18.859 -13.648 1 96.38 75 TRP A N 1
ATOM 545 C CA . TRP A 1 75 ? 3.928 -18.656 -13.773 1 96.38 75 TRP A CA 1
ATOM 546 C C . TRP A 1 75 ? 4.422 -19.094 -15.148 1 96.38 75 TRP A C 1
ATOM 548 O O . TRP A 1 75 ? 4.27 -20.25 -15.531 1 96.38 75 TRP A O 1
ATOM 558 N N . PRO A 1 76 ? 4.984 -18.125 -15.93 1 95.62 76 PRO A N 1
ATOM 559 C CA . PRO A 1 76 ? 5.445 -18.516 -17.266 1 95.62 76 PRO A CA 1
ATOM 560 C C . PRO A 1 76 ? 6.613 -19.5 -17.219 1 95.62 76 PRO A C 1
ATOM 562 O O . PRO A 1 76 ? 7.48 -19.406 -16.344 1 95.62 76 PRO A O 1
ATOM 565 N N . GLU A 1 77 ? 6.629 -20.375 -18.188 1 94.5 77 GLU A N 1
ATOM 566 C CA . GLU A 1 77 ? 7.715 -21.344 -18.281 1 94.5 77 GLU A CA 1
ATOM 567 C C . GLU A 1 77 ? 9.062 -20.656 -18.422 1 94.5 77 GLU A C 1
ATOM 569 O O . GLU A 1 77 ? 9.203 -19.719 -19.234 1 94.5 77 GLU A O 1
ATOM 574 N N . GLY A 1 78 ? 9.977 -21.016 -17.625 1 95.94 78 GLY A N 1
ATOM 575 C CA . GLY A 1 78 ? 11.336 -20.531 -17.734 1 95.94 78 GLY A CA 1
ATOM 576 C C . GLY A 1 78 ? 11.594 -19.281 -16.906 1 95.94 78 GLY A C 1
ATOM 577 O O . GLY A 1 78 ? 12.734 -18.844 -16.781 1 95.94 78 GLY A O 1
ATOM 578 N N . ALA A 1 79 ? 10.562 -18.734 -16.375 1 96.62 79 ALA A N 1
ATOM 579 C CA . ALA A 1 79 ? 10.734 -17.547 -15.555 1 96.62 79 ALA A CA 1
ATOM 580 C C . ALA A 1 79 ? 11.461 -17.875 -14.258 1 96.62 79 ALA A C 1
ATOM 582 O O . ALA A 1 79 ? 11.383 -19 -13.758 1 96.62 79 ALA A O 1
ATOM 583 N N . SER A 1 80 ? 12.219 -16.844 -13.688 1 96.19 80 SER A N 1
ATOM 584 C CA . SER A 1 80 ? 12.969 -17.047 -12.453 1 96.19 80 SER A CA 1
ATOM 585 C C . SER A 1 80 ? 12.508 -16.094 -11.359 1 96.19 80 SER A C 1
ATOM 587 O O . SER A 1 80 ? 12.977 -16.156 -10.219 1 96.19 80 SER A O 1
ATOM 589 N N . GLY A 1 81 ? 11.656 -15.164 -11.727 1 95.81 81 GLY A N 1
ATOM 590 C CA . GLY A 1 81 ? 11.141 -14.195 -10.773 1 95.81 81 GLY A CA 1
ATOM 591 C C . GLY A 1 81 ? 10.195 -13.188 -11.398 1 95.81 81 GLY A C 1
ATOM 592 O O . GLY A 1 81 ? 9.82 -13.32 -12.562 1 95.81 81 GLY A O 1
ATOM 593 N N . PHE A 1 82 ? 9.812 -12.273 -10.625 1 96.94 82 PHE A N 1
ATOM 594 C CA . PHE A 1 82 ? 9.055 -11.125 -11.102 1 96.94 82 PHE A CA 1
ATOM 595 C C . PHE A 1 82 ? 9.18 -9.953 -10.133 1 96.94 82 PHE A C 1
ATOM 597 O O . PHE A 1 82 ? 9.664 -10.117 -9.008 1 96.94 82 PHE A O 1
ATOM 604 N N . THR A 1 83 ? 8.805 -8.789 -10.594 1 97.06 83 THR A N 1
ATOM 605 C CA . THR A 1 83 ? 8.742 -7.582 -9.781 1 97.06 83 THR A CA 1
ATOM 606 C C . THR A 1 83 ? 7.621 -6.664 -10.258 1 97.06 83 THR A C 1
ATOM 608 O O . THR A 1 83 ? 7.176 -6.766 -11.406 1 97.06 83 THR A O 1
ATOM 611 N N . THR A 1 84 ? 7.172 -5.91 -9.367 1 98.38 84 THR A N 1
ATOM 612 C CA . THR A 1 84 ? 6.117 -4.961 -9.719 1 98.38 84 THR A CA 1
ATOM 613 C C . THR A 1 84 ? 6.703 -3.734 -10.406 1 98.38 84 THR A C 1
ATOM 615 O O . THR A 1 84 ? 7.645 -3.121 -9.898 1 98.38 84 THR A O 1
ATOM 618 N N . ALA A 1 85 ? 6.16 -3.391 -11.547 1 98.69 85 ALA A N 1
ATOM 619 C CA . ALA A 1 85 ? 6.602 -2.201 -12.273 1 98.69 85 ALA A CA 1
ATOM 620 C C . ALA A 1 85 ? 5.859 -0.958 -11.789 1 98.69 85 ALA A C 1
ATOM 622 O O . ALA A 1 85 ? 6.477 0.08 -11.531 1 98.69 85 ALA A O 1
ATOM 623 N N . GLU A 1 86 ? 4.562 -1.11 -11.672 1 98.88 86 GLU A N 1
ATOM 624 C CA . GLU A 1 86 ? 3.727 0.023 -11.281 1 98.88 86 GLU A CA 1
ATOM 625 C C . GLU A 1 86 ? 2.369 -0.445 -10.766 1 98.88 86 GLU A C 1
ATOM 627 O O . GLU A 1 86 ? 1.944 -1.567 -11.047 1 98.88 86 GLU A O 1
ATOM 632 N N . VAL A 1 87 ? 1.747 0.431 -9.992 1 98.94 87 VAL A N 1
ATOM 633 C CA . VAL A 1 87 ? 0.385 0.197 -9.523 1 98.94 87 VAL A CA 1
ATOM 634 C C . VAL A 1 87 ? -0.414 1.496 -9.594 1 98.94 87 VAL A C 1
ATOM 636 O O . VAL A 1 87 ? 0.159 2.588 -9.562 1 98.94 87 VAL A O 1
ATOM 639 N N . LYS A 1 88 ? -1.668 1.344 -9.734 1 98.88 88 LYS A N 1
ATOM 640 C CA . LYS A 1 88 ? -2.65 2.406 -9.547 1 98.88 88 LYS A CA 1
ATOM 641 C C . LYS A 1 88 ? -3.857 1.907 -8.758 1 98.88 88 LYS A C 1
ATOM 643 O O . LYS A 1 88 ? -4.25 0.746 -8.883 1 98.88 88 LYS A O 1
ATOM 648 N N . CYS A 1 89 ? -4.426 2.76 -8.008 1 98.94 89 CYS A N 1
ATOM 649 C CA . CYS A 1 89 ? -5.59 2.381 -7.207 1 98.94 89 CYS A CA 1
ATOM 650 C C . CYS A 1 89 ? -6.531 3.564 -7.023 1 98.94 89 CYS A C 1
ATOM 652 O O . CYS A 1 89 ? -6.086 4.688 -6.777 1 98.94 89 CYS A O 1
ATOM 654 N N . ASN A 1 90 ? -7.777 3.336 -7.191 1 98.94 90 ASN A N 1
ATOM 655 C CA . ASN A 1 90 ? -8.836 4.289 -6.879 1 98.94 90 ASN A CA 1
ATOM 656 C C . ASN A 1 90 ? -9.641 3.848 -5.66 1 98.94 90 ASN A C 1
ATOM 658 O O . ASN A 1 90 ? -9.945 2.662 -5.504 1 98.94 90 ASN A O 1
ATOM 662 N N . PHE A 1 91 ? -9.953 4.789 -4.863 1 98.88 91 PHE A N 1
ATOM 663 C CA . PHE A 1 91 ? -10.695 4.492 -3.648 1 98.88 91 PHE A CA 1
ATOM 664 C C . PHE A 1 91 ? -12.094 5.094 -3.713 1 98.88 91 PHE A C 1
ATOM 666 O O . PHE A 1 91 ? -12.266 6.25 -4.113 1 98.88 91 PHE A O 1
ATOM 673 N N . MET A 1 92 ? -13.07 4.281 -3.266 1 98.38 92 MET A N 1
ATOM 674 C CA . MET A 1 92 ? -14.453 4.711 -3.447 1 98.38 92 MET A CA 1
ATOM 675 C C . MET A 1 92 ? -15.188 4.762 -2.113 1 98.38 92 MET A C 1
ATOM 677 O O . MET A 1 92 ? -16.141 5.527 -1.948 1 98.38 92 MET A O 1
ATOM 681 N N . SER A 1 93 ? -14.8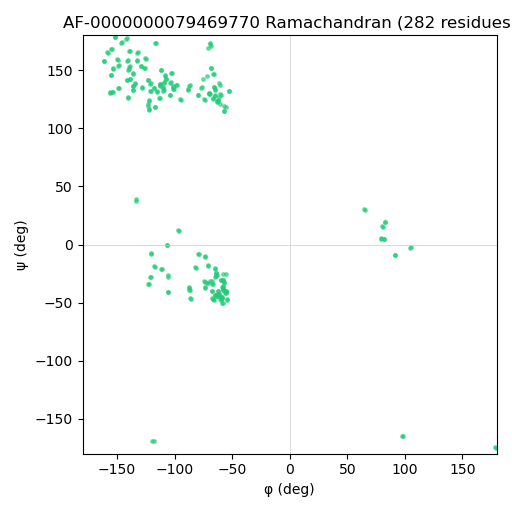52 3.895 -1.258 1 97.94 93 SER A N 1
ATOM 682 C CA . SER A 1 93 ? -15.484 3.842 0.057 1 97.94 93 SER A CA 1
ATOM 683 C C . SER A 1 93 ? -14.539 3.258 1.101 1 97.94 93 SER A C 1
ATOM 685 O O . SER A 1 93 ? -13.383 2.939 0.794 1 97.94 93 SER A O 1
ATOM 687 N N . THR A 1 94 ? -14.977 3.176 2.338 1 97.06 94 THR A N 1
ATOM 688 C CA . THR A 1 94 ? -14.125 2.705 3.424 1 97.06 94 THR A CA 1
ATOM 689 C C . THR A 1 94 ? -14.945 1.945 4.461 1 97.06 94 THR A C 1
ATOM 691 O O . THR A 1 94 ? -16.156 1.773 4.301 1 97.06 94 THR A O 1
ATOM 694 N N . LEU A 1 95 ? -14.242 1.378 5.402 1 97.81 95 LEU A N 1
ATOM 695 C CA . LEU A 1 95 ? -14.867 0.653 6.508 1 97.81 95 LEU A CA 1
ATOM 696 C C . LEU A 1 95 ? -14.32 1.133 7.848 1 97.81 95 LEU A C 1
ATOM 698 O O . LEU A 1 95 ? -13.18 1.585 7.934 1 97.81 95 LEU A O 1
ATOM 702 N N . ARG A 1 96 ? -15.125 0.996 8.891 1 97.12 96 ARG A N 1
ATOM 703 C CA . ARG A 1 96 ? -14.695 1.192 10.273 1 97.12 96 ARG A CA 1
ATOM 704 C C . ARG A 1 96 ? -14.555 -0.143 11 1 97.12 96 ARG A C 1
ATOM 706 O O . ARG A 1 96 ? -13.828 -0.242 11.992 1 97.12 96 ARG A O 1
ATOM 713 N N . GLU A 1 97 ? -15.328 -1.071 10.492 1 98 97 GLU A N 1
ATOM 714 C CA . GLU A 1 97 ? -15.359 -2.426 11.039 1 98 97 GLU A CA 1
ATOM 715 C C . GLU A 1 97 ? -15.82 -3.43 9.984 1 98 97 GLU A C 1
ATOM 717 O O . GLU A 1 97 ? -16.297 -3.043 8.914 1 98 97 GLU A O 1
ATOM 722 N N . GLY A 1 98 ? -15.648 -4.656 10.32 1 98.5 98 GLY A N 1
ATOM 723 C CA . GLY A 1 98 ? -16.062 -5.703 9.398 1 98.5 98 GLY A CA 1
ATOM 724 C C . GLY A 1 98 ? -14.914 -6.25 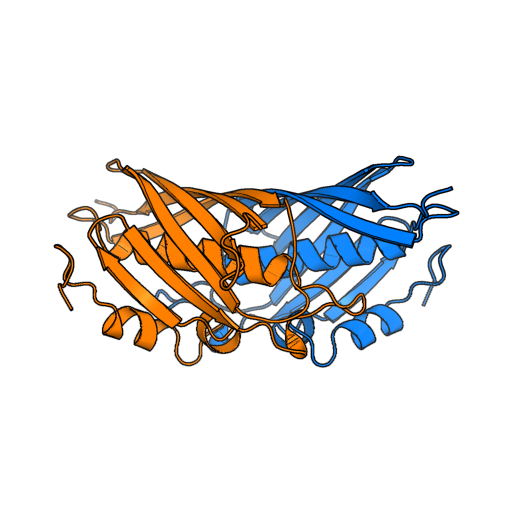8.562 1 98.5 98 GLY A C 1
ATOM 725 O O . GLY A 1 98 ? -13.75 -6.109 8.938 1 98.5 98 GLY A O 1
ATOM 726 N N . ALA A 1 99 ? -15.336 -6.988 7.48 1 98.81 99 ALA A N 1
ATOM 727 C CA . ALA A 1 99 ? -14.336 -7.688 6.668 1 98.81 99 ALA A CA 1
ATOM 728 C C . ALA A 1 99 ? -14.234 -7.07 5.277 1 98.81 99 ALA A C 1
ATOM 730 O O . ALA A 1 99 ? -15.203 -6.52 4.762 1 98.81 99 ALA A O 1
ATOM 731 N N . VAL A 1 100 ? -13.094 -7.156 4.719 1 98.94 100 VAL A N 1
ATOM 732 C CA . VAL A 1 100 ? -12.82 -6.777 3.338 1 98.94 100 VAL A CA 1
ATOM 733 C C . VAL A 1 100 ? -12.539 -8.031 2.508 1 98.94 100 VAL A C 1
ATOM 735 O O . VAL A 1 100 ? -11.805 -8.922 2.945 1 98.94 100 VAL A O 1
ATOM 738 N N . VAL A 1 101 ? -13.117 -8.094 1.382 1 98.94 101 VAL A N 1
ATOM 739 C CA . VAL A 1 101 ? -12.82 -9.148 0.421 1 98.94 101 VAL A CA 1
ATOM 740 C C . VAL A 1 101 ? -12.047 -8.562 -0.764 1 98.94 101 VAL A C 1
ATOM 742 O O . VAL A 1 101 ? -12.422 -7.52 -1.3 1 98.94 101 VAL A O 1
ATOM 745 N N . CYS A 1 102 ? -11.016 -9.227 -1.109 1 98.94 102 CYS A N 1
ATOM 746 C CA . CYS A 1 102 ? -10.195 -8.805 -2.236 1 98.94 102 CYS A CA 1
ATOM 747 C C . CYS A 1 102 ? -10.125 -9.898 -3.297 1 98.94 102 CYS A C 1
ATOM 749 O O . CYS A 1 102 ? -9.859 -11.062 -2.98 1 98.94 102 CYS A O 1
ATOM 751 N N . THR A 1 103 ? -10.336 -9.539 -4.551 1 98.94 103 THR A N 1
ATOM 752 C CA . THR A 1 103 ? -10.219 -10.453 -5.684 1 98.94 103 THR A CA 1
ATOM 753 C C . THR A 1 103 ? -9.195 -9.93 -6.691 1 98.94 103 THR A C 1
ATOM 755 O O . THR A 1 103 ? -9.383 -8.867 -7.277 1 98.94 103 THR A O 1
ATOM 758 N N . ALA A 1 104 ? -8.156 -10.656 -6.879 1 98.94 104 ALA A N 1
ATOM 759 C CA . ALA A 1 104 ? -7.156 -10.367 -7.902 1 98.94 104 ALA A CA 1
ATOM 760 C C . ALA A 1 104 ? -7.344 -11.258 -9.125 1 98.94 104 ALA A C 1
ATOM 762 O O . ALA A 1 104 ? -7.508 -12.477 -9 1 98.94 104 ALA A O 1
ATOM 763 N N . GLN A 1 105 ? -7.281 -10.617 -10.273 1 98.88 105 GLN A N 1
ATOM 764 C CA . GLN A 1 105 ? -7.484 -11.336 -11.531 1 98.88 105 GLN A CA 1
ATOM 765 C C . GLN A 1 105 ? -6.543 -10.82 -12.617 1 98.88 105 GLN A C 1
ATOM 767 O O . GLN A 1 105 ? -6.391 -9.609 -12.797 1 98.88 105 GLN A O 1
ATOM 772 N N . MET A 1 106 ? -6.066 -11.742 -13.391 1 98.75 106 MET A N 1
ATOM 773 C CA . MET A 1 106 ? -5.211 -11.344 -14.508 1 98.75 106 MET A CA 1
ATOM 774 C C . MET A 1 106 ? -6.031 -10.719 -15.625 1 98.75 106 MET A C 1
ATOM 776 O O . MET A 1 106 ? -7.012 -11.312 -16.094 1 98.75 106 MET A O 1
ATOM 780 N N . LEU A 1 107 ? -5.652 -9.562 -15.984 1 98.69 107 LEU A N 1
ATOM 781 C CA . LEU A 1 107 ? -6.27 -8.891 -17.125 1 98.69 107 LEU A CA 1
ATOM 782 C C . LEU A 1 107 ? -5.578 -9.281 -18.422 1 98.69 107 LEU A C 1
ATOM 784 O O . LEU A 1 107 ? -6.238 -9.5 -19.438 1 98.69 107 LEU A O 1
ATOM 788 N N . HIS A 1 108 ? -4.273 -9.391 -18.312 1 98 108 HIS A N 1
ATOM 789 C CA . HIS A 1 108 ? -3.467 -9.742 -19.484 1 98 108 HIS A CA 1
ATOM 790 C C . HIS A 1 108 ? -2.141 -10.375 -19.062 1 98 108 HIS A C 1
ATOM 792 O O . HIS A 1 108 ? -1.456 -9.859 -18.172 1 98 108 HIS A O 1
ATOM 798 N N . GLY A 1 109 ? -1.833 -11.508 -19.703 1 95.44 109 GLY A N 1
ATOM 799 C CA . GLY A 1 109 ? -0.587 -12.195 -19.406 1 95.44 109 GLY A CA 1
ATOM 800 C C . GLY A 1 109 ? 0.29 -12.406 -20.625 1 95.44 109 GLY A C 1
ATOM 801 O O . GLY A 1 109 ? -0.149 -12.984 -21.625 1 95.44 109 GLY A O 1
ATOM 802 N N . GLY A 1 110 ? 1.425 -11.898 -20.641 1 90.75 110 GLY A N 1
ATOM 803 C CA . GLY A 1 110 ? 2.42 -12.156 -21.656 1 90.75 110 GLY A CA 1
ATOM 804 C C . GLY A 1 110 ? 3.684 -12.797 -21.125 1 90.75 110 GLY A C 1
ATOM 805 O O . GLY A 1 110 ? 3.715 -13.25 -19.969 1 90.75 110 GLY A O 1
ATOM 806 N N . ARG A 1 111 ? 4.695 -12.82 -22.031 1 93.19 111 ARG A N 1
ATOM 807 C CA . ARG A 1 111 ? 5.965 -13.445 -21.672 1 93.19 111 ARG A CA 1
ATOM 808 C C . ARG A 1 111 ? 6.758 -12.562 -20.719 1 93.19 111 ARG A C 1
ATOM 810 O O . ARG A 1 111 ? 7.387 -13.07 -19.781 1 93.19 111 ARG A O 1
ATOM 817 N N . THR A 1 112 ? 6.602 -11.266 -20.859 1 96.75 112 THR A N 1
ATOM 818 C CA . THR A 1 112 ? 7.504 -10.398 -20.109 1 96.75 112 THR A CA 1
ATOM 819 C C . THR A 1 112 ? 6.727 -9.531 -19.125 1 96.75 112 THR A C 1
ATOM 821 O O . THR A 1 112 ? 7.312 -8.961 -18.203 1 96.75 112 THR A O 1
ATOM 824 N N . THR A 1 113 ? 5.438 -9.406 -19.344 1 98.12 113 THR A N 1
ATOM 825 C CA . THR A 1 113 ? 4.637 -8.617 -18.422 1 98.12 113 THR A CA 1
ATOM 826 C C . THR A 1 113 ? 3.285 -9.281 -18.172 1 98.12 113 THR A C 1
ATOM 828 O O . THR A 1 113 ? 2.793 -10.031 -19.016 1 98.12 113 THR A O 1
ATOM 831 N N . GLN A 1 114 ? 2.773 -9.055 -17.031 1 98.75 114 GLN A N 1
ATOM 832 C CA . GLN A 1 114 ? 1.392 -9.375 -16.688 1 98.75 114 GLN A CA 1
ATOM 833 C C . GLN A 1 114 ? 0.678 -8.164 -16.094 1 98.75 114 GLN A C 1
ATOM 835 O O . GLN A 1 114 ? 1.239 -7.457 -15.258 1 98.75 114 GLN A O 1
ATOM 840 N N . VAL A 1 115 ? -0.525 -7.922 -16.547 1 98.88 115 VAL A N 1
ATOM 841 C CA . VAL A 1 115 ? -1.373 -6.891 -15.969 1 98.88 115 VAL A CA 1
ATOM 842 C C . VAL A 1 115 ? -2.449 -7.535 -15.094 1 98.88 115 VAL A C 1
ATOM 844 O O . VAL A 1 115 ? -3.133 -8.461 -15.531 1 98.88 115 VAL A O 1
ATOM 847 N N . TRP A 1 116 ? -2.568 -7.066 -13.875 1 98.94 116 TRP A N 1
ATOM 848 C CA . TRP A 1 116 ? -3.514 -7.617 -12.914 1 98.94 116 TRP A CA 1
ATOM 849 C C . TRP A 1 116 ? -4.457 -6.531 -12.398 1 98.94 116 TRP A C 1
ATOM 851 O O . TRP A 1 116 ? -4.027 -5.406 -12.125 1 98.94 116 TRP A O 1
ATOM 861 N N . ASP A 1 117 ? -5.68 -6.926 -12.227 1 98.88 117 ASP A N 1
ATOM 862 C CA . ASP A 1 117 ? -6.66 -6.117 -11.5 1 98.88 117 ASP A CA 1
ATOM 863 C C . ASP A 1 117 ? -6.98 -6.734 -10.141 1 98.88 117 ASP A C 1
ATOM 865 O O . ASP A 1 117 ? -7.004 -7.957 -10 1 98.88 117 ASP A O 1
ATOM 869 N N . ALA A 1 118 ? -7.219 -5.91 -9.203 1 98.94 118 ALA A N 1
ATOM 870 C CA . ALA A 1 118 ? -7.777 -6.348 -7.93 1 98.94 118 ALA A CA 1
ATOM 871 C C . ALA A 1 118 ? -8.883 -5.402 -7.457 1 98.94 118 ALA A C 1
ATOM 873 O O . ALA A 1 118 ? -8.734 -4.18 -7.543 1 98.94 118 ALA A O 1
ATOM 874 N N . THR A 1 119 ? -9.961 -5.953 -7.055 1 98.94 119 THR A N 1
ATOM 875 C CA . THR A 1 119 ? -11.031 -5.18 -6.441 1 98.94 119 THR A CA 1
ATOM 876 C C . THR A 1 119 ? -11.188 -5.547 -4.969 1 98.94 119 THR A C 1
ATOM 878 O O . THR A 1 119 ? -11.07 -6.719 -4.598 1 98.94 119 THR A O 1
ATOM 881 N N . LEU A 1 120 ? -11.383 -4.566 -4.18 1 98.94 120 LEU A N 1
ATOM 882 C CA . LEU A 1 120 ? -11.656 -4.754 -2.758 1 98.94 120 LEU A CA 1
ATOM 883 C C . LEU A 1 120 ? -13.062 -4.277 -2.408 1 98.94 120 LEU A C 1
ATOM 885 O O . LEU A 1 120 ? -13.461 -3.172 -2.779 1 98.94 120 LEU A O 1
ATOM 889 N N . THR A 1 121 ? -13.773 -5.105 -1.697 1 98.94 121 THR A N 1
ATOM 890 C CA . THR A 1 121 ? -15.172 -4.809 -1.398 1 98.94 121 THR A CA 1
ATOM 891 C C . THR A 1 121 ? -15.469 -5.027 0.083 1 98.94 121 THR A C 1
ATOM 893 O O . THR A 1 121 ? -14.742 -5.758 0.764 1 98.94 121 THR A O 1
ATOM 896 N N . ASP A 1 122 ? -16.547 -4.379 0.531 1 98.88 122 ASP A N 1
ATOM 897 C CA . ASP A 1 122 ? -17.125 -4.676 1.837 1 98.88 122 ASP A CA 1
ATOM 898 C C . ASP A 1 122 ? -17.641 -6.109 1.895 1 98.88 122 ASP A C 1
ATOM 900 O O . ASP A 1 122 ? -18.516 -6.488 1.122 1 98.88 122 ASP A O 1
ATOM 904 N N . GLY A 1 123 ? -17.141 -6.832 2.838 1 98.56 123 GLY A N 1
ATOM 905 C CA . GLY A 1 123 ? -17.484 -8.242 2.91 1 98.56 123 GLY A CA 1
ATOM 906 C C . GLY A 1 123 ? -18.953 -8.477 3.193 1 98.56 123 GLY A C 1
ATOM 907 O O . GLY A 1 123 ? -19.516 -9.508 2.818 1 98.56 123 GLY A O 1
ATOM 908 N N . ALA A 1 124 ? -19.562 -7.578 3.838 1 98.31 124 ALA A N 1
ATOM 909 C CA . ALA A 1 124 ? -20.953 -7.738 4.227 1 98.31 124 ALA A CA 1
ATOM 910 C C . ALA A 1 124 ? -21.891 -7.258 3.119 1 98.31 124 ALA A C 1
ATOM 912 O O . ALA A 1 124 ? -22.922 -7.891 2.846 1 98.31 124 ALA A O 1
ATOM 913 N N . THR A 1 125 ? -21.562 -6.188 2.4 1 98.25 125 THR A N 1
ATOM 914 C CA . THR A 1 125 ? -22.531 -5.555 1.504 1 98.25 125 THR A CA 1
ATOM 915 C C . THR A 1 125 ? -22.125 -5.762 0.046 1 98.25 125 THR A C 1
ATOM 917 O O . THR A 1 125 ? -22.938 -5.574 -0.861 1 98.25 125 THR A O 1
ATOM 920 N N . GLY A 1 126 ? -20.922 -6.031 -0.172 1 98.38 126 GLY A N 1
ATOM 921 C CA . GLY A 1 126 ? -20.422 -6.133 -1.533 1 98.38 126 GLY A CA 1
ATOM 922 C C . GLY A 1 126 ? -20.094 -4.785 -2.148 1 98.38 126 GLY A C 1
ATOM 923 O O . GLY A 1 126 ? -19.672 -4.711 -3.309 1 98.38 126 GLY A O 1
ATOM 924 N N . LYS A 1 127 ? -20.203 -3.758 -1.361 1 98.56 127 LYS A N 1
ATOM 925 C CA . LYS A 1 127 ? -19.906 -2.418 -1.863 1 98.56 127 LYS A CA 1
ATOM 926 C C . LYS A 1 127 ? -18.422 -2.277 -2.215 1 98.56 127 LYS A C 1
ATOM 928 O O . LYS A 1 127 ? -17.562 -2.676 -1.438 1 98.56 127 LYS A O 1
ATOM 933 N N . LEU A 1 128 ? -18.156 -1.634 -3.449 1 98.88 128 LEU A N 1
ATOM 934 C CA . LEU A 1 128 ? -16.781 -1.445 -3.91 1 98.88 128 LEU A CA 1
ATOM 935 C C . LEU A 1 128 ? -16.062 -0.425 -3.045 1 98.88 128 LEU A C 1
ATOM 937 O O . LEU A 1 128 ? -16.562 0.675 -2.814 1 98.88 128 LEU A O 1
ATOM 941 N N . MET A 1 129 ? -14.891 -0.799 -2.586 1 98.88 129 MET A N 1
ATOM 942 C CA . MET A 1 129 ? -14.062 0.076 -1.758 1 98.88 129 MET A CA 1
ATOM 943 C C . MET A 1 129 ? -12.891 0.625 -2.555 1 98.88 129 MET A C 1
ATOM 945 O O . MET A 1 129 ? -12.531 1.797 -2.418 1 98.88 129 MET A O 1
ATOM 949 N N . ALA A 1 130 ? -12.289 -0.22 -3.371 1 98.94 130 ALA A N 1
ATOM 950 C CA . ALA A 1 130 ? -11.109 0.184 -4.129 1 98.94 130 ALA A CA 1
ATOM 951 C C . ALA A 1 130 ? -10.953 -0.66 -5.391 1 98.94 130 ALA A C 1
ATOM 953 O O . ALA A 1 130 ? -11.367 -1.821 -5.426 1 98.94 130 ALA A O 1
ATOM 954 N N . ALA A 1 131 ? -10.453 -0.082 -6.445 1 98.94 131 ALA A N 1
ATOM 955 C CA . ALA A 1 131 ? -10.031 -0.726 -7.688 1 98.94 131 ALA A CA 1
ATOM 956 C C . ALA A 1 131 ? -8.539 -0.534 -7.926 1 98.94 131 ALA A C 1
ATOM 958 O O . ALA A 1 131 ? -8.062 0.597 -8.07 1 98.94 131 ALA A O 1
ATOM 959 N N . PHE A 1 132 ? -7.855 -1.588 -7.969 1 98.94 132 PHE A N 1
ATOM 960 C CA . PHE A 1 132 ? -6.402 -1.644 -8.023 1 98.94 132 PHE A CA 1
ATOM 961 C C . PHE A 1 132 ? -5.934 -2.314 -9.312 1 98.94 132 PHE A C 1
ATOM 963 O O . PHE A 1 132 ? -6.512 -3.318 -9.742 1 98.94 132 PHE A O 1
ATOM 970 N N . ARG A 1 133 ? -4.922 -1.71 -9.969 1 98.94 133 ARG A N 1
ATOM 971 C CA . ARG A 1 133 ? -4.293 -2.322 -11.141 1 98.94 133 ARG A CA 1
ATOM 972 C C . ARG A 1 133 ? -2.773 -2.24 -11.047 1 98.94 133 ARG A C 1
ATOM 974 O O . ARG A 1 133 ? -2.227 -1.224 -10.617 1 98.94 133 ARG A O 1
ATOM 981 N N . CYS A 1 134 ? -2.129 -3.33 -11.414 1 98.94 134 CYS A N 1
ATOM 982 C CA . CYS A 1 134 ? -0.67 -3.291 -11.438 1 98.94 134 CYS A CA 1
ATOM 983 C C . CYS A 1 134 ? -0.118 -4.039 -12.641 1 98.94 134 CYS A C 1
ATOM 985 O O . CYS A 1 134 ? -0.837 -4.812 -13.281 1 98.94 134 CYS A O 1
ATOM 987 N N . THR A 1 135 ? 1.065 -3.689 -12.945 1 98.94 135 THR A N 1
ATOM 988 C CA . THR A 1 135 ? 1.846 -4.41 -13.945 1 98.94 135 THR A CA 1
ATOM 989 C C . THR A 1 135 ? 3.043 -5.102 -13.305 1 98.94 135 THR A C 1
ATOM 991 O O . THR A 1 135 ? 3.816 -4.473 -12.578 1 98.94 135 THR A O 1
ATOM 994 N N . GLN A 1 136 ? 3.107 -6.363 -13.57 1 98.69 136 GLN A N 1
ATOM 995 C CA . GLN A 1 136 ? 4.246 -7.164 -13.133 1 98.69 136 GLN A CA 1
ATOM 996 C C . GLN A 1 136 ? 5.223 -7.41 -14.273 1 98.69 136 GLN A C 1
ATOM 998 O O . GLN A 1 136 ? 4.809 -7.691 -15.398 1 98.69 136 GLN A O 1
ATOM 1003 N N . ILE A 1 137 ? 6.473 -7.258 -13.992 1 98.38 137 ILE A N 1
ATOM 1004 C CA . ILE A 1 137 ? 7.535 -7.625 -14.922 1 98.38 137 ILE A CA 1
ATOM 1005 C C . ILE A 1 137 ? 8.023 -9.039 -14.617 1 98.38 137 ILE A C 1
ATOM 1007 O O . ILE A 1 137 ? 8.43 -9.336 -13.492 1 98.38 137 ILE A O 1
ATOM 1011 N N . ILE A 1 138 ? 7.988 -9.859 -15.594 1 98.19 138 ILE A N 1
ATOM 1012 C CA . ILE A 1 138 ? 8.469 -11.234 -15.445 1 98.19 138 ILE A CA 1
ATOM 1013 C C . ILE A 1 138 ? 9.969 -11.289 -15.742 1 98.19 138 ILE A C 1
ATOM 1015 O O . ILE A 1 138 ? 10.422 -10.734 -16.75 1 98.19 138 ILE A O 1
ATOM 1019 N N . LEU A 1 139 ? 10.68 -11.953 -14.883 1 97 139 LEU A N 1
ATOM 1020 C CA . LEU A 1 139 ? 12.133 -12.008 -14.992 1 97 139 LEU A CA 1
ATOM 1021 C C . LEU A 1 139 ? 12.586 -13.391 -15.461 1 97 139 LEU A C 1
ATOM 1023 O O . LEU A 1 139 ? 12.016 -14.398 -15.055 1 97 139 LEU A O 1
ATOM 1027 N N . TYR A 1 140 ? 13.57 -13.391 -16.266 1 96.94 140 TYR A N 1
ATOM 1028 C CA . TYR A 1 140 ? 14.164 -14.609 -16.797 1 96.94 140 TYR A CA 1
ATOM 1029 C C . TYR A 1 140 ? 15.664 -14.648 -16.547 1 96.94 140 TYR A C 1
ATOM 1031 O O . TYR A 1 140 ? 16.312 -13.594 -16.453 1 96.94 140 TYR A O 1
ATOM 1039 N N . PRO A 1 141 ? 16.156 -15.922 -16.453 1 94.81 141 PRO A N 1
ATOM 1040 C CA . PRO A 1 141 ? 17.609 -16 -16.297 1 94.81 141 PRO A CA 1
ATOM 1041 C C . PRO A 1 141 ? 18.359 -15.398 -17.469 1 94.81 141 PRO A C 1
ATOM 1043 O O . PRO A 1 141 ? 17.891 -15.461 -18.609 1 94.81 141 PRO A O 1
ATOM 1046 N N . ARG A 1 142 ? 19.391 -14.695 -17.094 1 86.75 142 ARG A N 1
ATOM 1047 C CA . ARG A 1 142 ? 20.234 -14.172 -18.172 1 86.75 142 ARG A CA 1
ATOM 1048 C C . ARG A 1 142 ? 20.938 -15.297 -18.906 1 86.75 142 ARG A C 1
ATOM 1050 O O . ARG A 1 142 ? 21.344 -16.297 -18.312 1 86.75 142 ARG A O 1
ATOM 1057 N N . ALA A 1 143 ? 20.859 -15.445 -20.297 1 70.62 143 ALA A N 1
ATOM 1058 C CA . ALA A 1 143 ? 21.578 -16.422 -21.109 1 70.62 143 ALA A CA 1
ATOM 1059 C C . ALA A 1 143 ? 23.078 -16.328 -20.859 1 70.62 143 ALA A C 1
ATOM 1061 O O . ALA A 1 143 ? 23.609 -15.234 -20.609 1 70.62 143 ALA A O 1
ATOM 1062 N N . MET B 1 1 ? 11.711 20.578 17.688 1 54.75 1 MET B N 1
ATOM 1063 C CA . MET B 1 1 ? 11.633 20.672 16.234 1 54.75 1 MET B CA 1
ATOM 1064 C C . MET B 1 1 ? 10.414 21.484 15.805 1 54.75 1 MET B C 1
ATOM 1066 O O . MET B 1 1 ? 9.438 21.594 16.547 1 54.75 1 MET B O 1
ATOM 1070 N N . ALA B 1 2 ? 10.602 22.344 14.758 1 67.5 2 ALA B N 1
ATOM 1071 C CA . ALA B 1 2 ? 9.625 23.391 14.445 1 67.5 2 ALA B CA 1
ATOM 1072 C C . ALA B 1 2 ? 8.273 22.781 14.086 1 67.5 2 ALA B C 1
ATOM 1074 O O . ALA B 1 2 ? 8.203 21.75 13.422 1 67.5 2 ALA B O 1
ATOM 1075 N N . LYS B 1 3 ? 7.273 23.188 14.703 1 88.44 3 LYS B N 1
ATOM 1076 C CA . LYS B 1 3 ? 5.887 22.844 14.406 1 88.44 3 LYS B CA 1
ATOM 1077 C C . LYS B 1 3 ? 5.422 23.531 13.125 1 88.44 3 LYS B C 1
ATOM 1079 O O . LYS B 1 3 ? 5.945 24.594 12.758 1 88.44 3 LYS B O 1
ATOM 1084 N N . THR B 1 4 ? 4.605 22.828 12.43 1 91.81 4 THR B N 1
ATOM 1085 C CA . THR B 1 4 ? 3.99 23.406 11.234 1 91.81 4 THR B CA 1
ATOM 1086 C C . THR B 1 4 ? 2.975 24.469 11.609 1 91.81 4 THR B C 1
ATOM 1088 O O . THR B 1 4 ? 2.707 24.703 12.789 1 91.81 4 THR B O 1
ATOM 1091 N N . SER B 1 5 ? 2.523 25.203 10.625 1 92.56 5 SER B N 1
ATOM 1092 C CA . SER B 1 5 ? 1.49 26.203 10.844 1 92.56 5 SER B CA 1
ATOM 1093 C C . SER B 1 5 ? 0.254 25.594 11.492 1 92.56 5 SER B C 1
ATOM 1095 O O . SER B 1 5 ? -0.458 26.266 12.234 1 92.56 5 SER B O 1
ATOM 1097 N N . ASN B 1 6 ? 0.083 24.312 11.273 1 94.19 6 ASN B N 1
ATOM 1098 C CA . ASN B 1 6 ? -1.041 23.594 11.875 1 94.19 6 ASN B CA 1
ATOM 1099 C C . ASN B 1 6 ? -0.634 22.891 13.172 1 94.19 6 ASN B C 1
ATOM 1101 O O . ASN B 1 6 ? -1.343 22.016 13.648 1 94.19 6 ASN B O 1
ATOM 1105 N N . ASN B 1 7 ? 0.449 23.188 13.641 1 95.12 7 ASN B N 1
ATOM 1106 C CA . ASN B 1 7 ? 0.953 22.703 14.922 1 95.12 7 ASN B CA 1
ATOM 1107 C C . ASN B 1 7 ? 1.186 21.188 14.891 1 95.12 7 ASN B C 1
ATOM 1109 O O . ASN B 1 7 ? 0.971 20.5 15.891 1 95.12 7 ASN B O 1
ATOM 1113 N N . THR B 1 8 ? 1.498 20.734 13.75 1 97 8 THR B N 1
ATOM 1114 C CA . THR B 1 8 ? 1.895 19.328 13.602 1 97 8 THR B CA 1
ATOM 1115 C C . THR B 1 8 ? 3.391 19.172 13.852 1 97 8 THR B C 1
ATOM 1117 O O . THR B 1 8 ? 4.195 19.984 13.391 1 97 8 THR B O 1
ATOM 1120 N N . SER B 1 9 ? 3.785 18.094 14.609 1 98.19 9 SER B N 1
ATOM 1121 C CA . SER B 1 9 ? 5.191 17.859 14.938 1 98.19 9 SER B CA 1
ATOM 1122 C C . SER B 1 9 ? 5.59 16.406 14.68 1 98.19 9 SER B C 1
ATOM 1124 O O . SER B 1 9 ? 4.73 15.547 14.508 1 98.19 9 SER B O 1
ATOM 1126 N N . VAL B 1 10 ? 6.902 16.234 14.664 1 98.44 10 VAL B N 1
ATOM 1127 C CA . VAL B 1 10 ? 7.473 14.891 14.555 1 98.44 10 VAL B CA 1
ATOM 1128 C C . VAL B 1 10 ? 6.934 14.008 15.672 1 98.44 10 VAL B C 1
ATOM 1130 O O . VAL B 1 10 ? 6.523 12.867 15.43 1 98.44 10 VAL B O 1
ATOM 1133 N N . GLU B 1 11 ? 6.852 14.555 16.859 1 97.94 11 GLU B N 1
ATOM 1134 C CA . GLU B 1 11 ? 6.375 13.812 18.016 1 97.94 11 GLU B CA 1
ATOM 1135 C C . GLU B 1 11 ? 4.91 13.422 17.859 1 97.94 11 GLU B C 1
ATOM 1137 O O . GLU B 1 11 ? 4.527 12.289 18.172 1 97.94 11 GLU B O 1
ATOM 1142 N N . ASP B 1 12 ? 4.121 14.352 17.391 1 97.38 12 ASP B N 1
ATOM 1143 C CA . ASP B 1 12 ? 2.699 14.086 17.188 1 97.38 12 ASP B CA 1
ATOM 1144 C C . ASP B 1 12 ? 2.488 12.93 16.203 1 97.38 12 ASP B C 1
ATOM 1146 O O . ASP B 1 12 ? 1.696 12.023 16.469 1 97.38 12 ASP B O 1
ATOM 1150 N N . LEU B 1 13 ? 3.201 12.969 15.164 1 98.12 13 LEU B N 1
ATOM 1151 C CA . LEU B 1 13 ? 3.004 11.984 14.109 1 98.12 13 LEU B CA 1
ATOM 1152 C C . LEU B 1 13 ? 3.549 10.625 14.523 1 98.12 13 LEU B C 1
ATOM 1154 O O . LEU B 1 13 ? 2.971 9.586 14.188 1 98.12 13 LEU B O 1
ATOM 1158 N N . ASN B 1 14 ? 4.645 10.609 15.234 1 98.56 14 ASN B N 1
ATOM 1159 C CA . ASN B 1 14 ? 5.156 9.336 15.734 1 98.56 14 ASN B CA 1
ATOM 1160 C C . ASN B 1 14 ? 4.23 8.734 16.781 1 98.56 14 ASN B C 1
ATOM 1162 O O . ASN B 1 14 ? 4.102 7.512 16.875 1 98.56 14 ASN B O 1
ATOM 1166 N N . ARG B 1 15 ? 3.602 9.562 17.562 1 97.81 15 ARG B N 1
ATOM 1167 C CA . ARG B 1 15 ? 2.58 9.07 18.484 1 97.81 15 ARG B CA 1
ATOM 1168 C C . ARG B 1 15 ? 1.422 8.43 17.719 1 97.81 15 ARG B C 1
ATOM 1170 O O . ARG B 1 15 ? 0.875 7.414 18.141 1 97.81 15 ARG B O 1
ATOM 1177 N N . ALA B 1 16 ? 1.019 9.008 16.625 1 97 16 ALA B N 1
ATOM 1178 C CA . ALA B 1 16 ? -0.074 8.492 15.797 1 97 16 ALA B CA 1
ATOM 1179 C C . ALA B 1 16 ? 0.271 7.121 15.219 1 97 16 ALA B C 1
ATOM 1181 O O . ALA B 1 16 ? -0.622 6.332 14.898 1 97 16 ALA B O 1
ATOM 1182 N N . ASN B 1 17 ? 1.565 6.832 15.062 1 97.94 17 ASN B N 1
ATOM 1183 C CA . ASN B 1 17 ? 2.014 5.543 14.547 1 97.94 17 ASN B CA 1
ATOM 1184 C C . ASN B 1 17 ? 1.745 4.418 15.539 1 97.94 17 ASN B C 1
ATOM 1186 O O . ASN B 1 17 ? 1.596 3.258 15.148 1 97.94 17 ASN B O 1
ATOM 1190 N N . GLU B 1 18 ? 1.792 4.785 16.797 1 97.56 18 GLU B N 1
ATOM 1191 C CA . GLU B 1 18 ? 1.812 3.775 17.859 1 97.56 18 GLU B CA 1
ATOM 1192 C C . GLU B 1 18 ? 0.539 2.936 17.844 1 97.56 18 GLU B C 1
ATOM 1194 O O . GLU B 1 18 ? -0.568 3.475 17.891 1 97.56 18 GLU B O 1
ATOM 1199 N N . GLY B 1 19 ? 0.771 1.625 17.734 1 97.38 19 GLY B N 1
ATOM 1200 C CA . GLY B 1 19 ? -0.347 0.697 17.781 1 97.38 19 GLY B CA 1
ATOM 1201 C C . GLY B 1 19 ? -1.104 0.597 16.469 1 97.38 19 GLY B C 1
ATOM 1202 O O . GLY B 1 19 ? -2.168 -0.021 16.406 1 97.38 19 GLY B O 1
ATOM 1203 N N . LYS B 1 20 ? -0.576 1.264 15.523 1 98.31 20 LYS B N 1
ATOM 1204 C CA . LYS B 1 20 ? -1.195 1.249 14.195 1 98.31 20 LYS B CA 1
ATOM 1205 C C . LYS B 1 20 ? -0.27 0.615 13.164 1 98.31 20 LYS B C 1
ATOM 1207 O O . LYS B 1 20 ? 0.883 0.3 13.469 1 98.31 20 LYS B O 1
ATOM 1212 N N . LEU B 1 21 ? -0.776 0.431 11.977 1 98.56 21 LEU B N 1
ATOM 1213 C CA . LEU B 1 21 ? -0.021 -0.219 10.906 1 98.56 21 LEU B CA 1
ATOM 1214 C C . LEU B 1 21 ? 1.315 0.481 10.68 1 98.56 21 LEU B C 1
ATOM 1216 O O . LEU B 1 21 ? 2.355 -0.174 10.594 1 98.56 21 LEU B O 1
ATOM 1220 N N . PRO B 1 22 ? 1.387 1.826 10.586 1 98.62 22 PRO B N 1
ATOM 1221 C CA . PRO B 1 22 ? 2.699 2.439 10.375 1 98.62 22 PRO B CA 1
ATOM 1222 C C . PRO B 1 22 ? 3.699 2.088 11.477 1 98.62 22 PRO B C 1
ATOM 1224 O O . PRO B 1 22 ? 4.891 1.908 11.195 1 98.62 22 PRO B O 1
ATOM 1227 N N . GLY B 1 23 ? 3.248 2.02 12.664 1 98.5 23 GLY B N 1
ATOM 1228 C CA . GLY B 1 23 ? 4.117 1.571 13.742 1 98.5 23 GLY B CA 1
ATOM 1229 C C . GLY B 1 23 ? 4.586 0.14 13.57 1 98.5 23 GLY B C 1
ATOM 1230 O O . GLY B 1 23 ? 5.746 -0.174 13.852 1 98.5 23 GLY B O 1
ATOM 1231 N N . HIS B 1 24 ? 3.689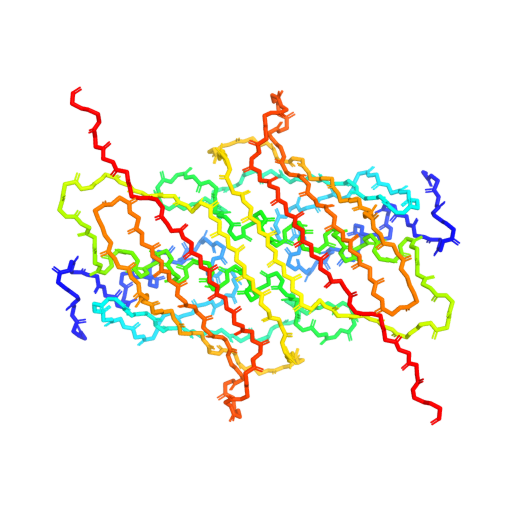 -0.702 13.195 1 98.31 24 HIS B N 1
ATOM 1232 C CA . HIS B 1 24 ? 4.055 -2.09 12.93 1 98.31 24 HIS B CA 1
ATOM 1233 C C . HIS B 1 24 ? 5.125 -2.184 11.844 1 98.31 24 HIS B C 1
ATOM 1235 O O . HIS B 1 24 ? 6.023 -3.021 11.93 1 98.31 24 HIS B O 1
ATOM 1241 N N . LEU B 1 25 ? 5.043 -1.311 10.867 1 98.75 25 LEU B N 1
ATOM 1242 C CA . LEU B 1 25 ? 6.023 -1.295 9.781 1 98.75 25 LEU B CA 1
ATOM 1243 C C . LEU B 1 25 ? 7.355 -0.729 10.266 1 98.75 25 LEU B C 1
ATOM 1245 O O . LEU B 1 25 ? 8.352 -0.785 9.547 1 98.75 25 LEU B O 1
ATOM 1249 N N . GLY B 1 26 ? 7.348 -0.167 11.453 1 98.81 26 GLY B N 1
ATOM 1250 C CA . GLY B 1 26 ? 8.562 0.422 12 1 98.81 26 GLY B CA 1
ATOM 1251 C C . GLY B 1 26 ? 8.82 1.83 11.5 1 98.81 26 GLY B C 1
ATOM 1252 O O . GLY B 1 26 ? 9.953 2.311 11.539 1 98.81 26 GLY B O 1
ATOM 1253 N N . LEU B 1 27 ? 7.844 2.49 11.008 1 98.94 27 LEU B N 1
ATOM 1254 C CA . LEU B 1 27 ? 8 3.836 10.469 1 98.94 27 LEU B CA 1
ATOM 1255 C C . LEU B 1 27 ? 8.273 4.84 11.578 1 98.94 27 LEU B C 1
ATOM 1257 O O . LEU B 1 27 ? 7.547 4.879 12.578 1 98.94 27 LEU B O 1
ATOM 1261 N N . THR B 1 28 ? 9.234 5.59 11.398 1 98.94 28 THR B N 1
ATOM 1262 C CA . THR B 1 28 ? 9.539 6.734 12.258 1 98.94 28 THR B CA 1
ATOM 1263 C C . THR B 1 28 ? 9.57 8.023 11.445 1 98.94 28 THR B C 1
ATOM 1265 O O . THR B 1 28 ? 10.312 8.125 10.461 1 98.94 28 THR B O 1
ATOM 1268 N N . VAL B 1 29 ? 8.773 8.961 11.859 1 98.88 29 VAL B N 1
ATOM 1269 C CA . VAL B 1 29 ? 8.812 10.289 11.242 1 98.88 29 VAL B CA 1
ATOM 1270 C C . VAL B 1 29 ? 10.023 11.062 11.773 1 98.88 29 VAL B C 1
ATOM 1272 O O . VAL B 1 29 ? 10.25 11.109 12.984 1 98.88 29 VAL B O 1
ATOM 1275 N N . THR B 1 30 ? 10.727 11.703 10.859 1 98.88 30 THR B N 1
ATOM 1276 C CA . THR B 1 30 ? 11.977 12.328 11.273 1 98.88 30 THR B CA 1
ATOM 1277 C C . THR B 1 30 ? 11.945 13.836 11.008 1 98.88 30 THR B C 1
ATOM 1279 O O . THR B 1 30 ? 12.688 14.594 11.633 1 98.88 30 THR B O 1
ATOM 1282 N N . GLU B 1 31 ? 11.195 14.305 10.031 1 98.81 31 GLU B N 1
ATOM 1283 C CA . GLU B 1 31 ? 11.07 15.711 9.688 1 98.81 31 GLU B CA 1
ATOM 1284 C C . GLU B 1 31 ? 9.625 16.078 9.359 1 98.81 31 GLU B C 1
ATOM 1286 O O . GLU B 1 31 ? 8.914 15.297 8.711 1 98.81 31 GLU B O 1
ATOM 1291 N N . VAL B 1 32 ? 9.258 17.281 9.797 1 98.69 32 VAL B N 1
ATOM 1292 C CA . VAL B 1 32 ? 7.934 17.812 9.5 1 98.69 32 VAL B CA 1
ATOM 1293 C C . VAL B 1 32 ? 8.039 19.297 9.188 1 98.69 32 VAL B C 1
ATOM 1295 O O . VAL B 1 32 ? 8.664 20.062 9.938 1 98.69 32 VAL B O 1
ATOM 1298 N N . GLU B 1 33 ? 7.543 19.688 8.102 1 98.31 33 GLU B N 1
ATOM 1299 C CA . GLU B 1 33 ? 7.371 21.062 7.664 1 98.31 33 GLU B CA 1
ATOM 1300 C C . GLU B 1 33 ? 6.027 21.266 6.969 1 98.31 33 GLU B C 1
ATOM 1302 O O . GLU B 1 33 ? 5.34 20.281 6.648 1 98.31 33 GLU B O 1
ATOM 1307 N N . ASP B 1 34 ? 5.699 22.531 6.809 1 98.31 34 ASP B N 1
ATOM 1308 C CA . ASP B 1 34 ? 4.504 22.781 6.004 1 98.31 34 ASP B CA 1
ATOM 1309 C C . ASP B 1 34 ? 4.645 22.156 4.617 1 98.31 34 ASP B C 1
ATOM 1311 O O . ASP B 1 34 ? 5.527 22.547 3.846 1 98.31 34 ASP B O 1
ATOM 1315 N N . GLY B 1 35 ? 3.809 21.188 4.332 1 98.44 35 GLY B N 1
ATOM 1316 C CA . GLY B 1 35 ? 3.777 20.594 3.01 1 98.44 35 GLY B CA 1
ATOM 1317 C C . GLY B 1 35 ? 4.883 19.578 2.791 1 98.44 35 GLY B C 1
ATOM 1318 O O . GLY B 1 35 ? 5.215 19.25 1.649 1 98.44 35 GLY B O 1
ATOM 1319 N N . LYS B 1 36 ? 5.492 19.125 3.834 1 98.81 36 LYS B N 1
ATOM 1320 C CA . LYS B 1 36 ? 6.566 18.156 3.689 1 98.81 36 LYS B CA 1
ATOM 1321 C C . LYS B 1 36 ? 6.719 17.312 4.953 1 98.81 36 LYS B C 1
ATOM 1323 O O . LYS B 1 36 ? 6.801 17.844 6.059 1 98.81 36 LYS B O 1
ATOM 1328 N N . VAL B 1 37 ? 6.793 15.992 4.809 1 98.81 37 VAL B N 1
ATOM 1329 C CA . VAL B 1 37 ? 7.055 15.062 5.898 1 98.81 37 VAL B CA 1
ATOM 1330 C C . VAL B 1 37 ? 8.062 14.008 5.445 1 98.81 37 VAL B C 1
ATOM 1332 O O . VAL B 1 37 ? 7.977 13.492 4.332 1 98.81 37 VAL B O 1
ATOM 1335 N N . VAL B 1 38 ? 9.031 13.703 6.297 1 98.94 38 VAL B N 1
ATOM 1336 C CA . VAL B 1 38 ? 10.039 12.688 6.016 1 98.94 38 VAL B CA 1
ATOM 1337 C C . VAL B 1 38 ? 9.984 11.602 7.082 1 98.94 38 VAL B C 1
ATOM 1339 O O . VAL B 1 38 ? 9.828 11.891 8.273 1 98.94 38 VAL B O 1
ATOM 1342 N N . GLY B 1 39 ? 10.102 10.391 6.676 1 98.94 39 GLY B N 1
ATOM 1343 C CA . GLY B 1 39 ? 10.172 9.258 7.586 1 98.94 39 GLY B CA 1
ATOM 1344 C C . GLY B 1 39 ? 11.141 8.188 7.133 1 98.94 39 GLY B C 1
ATOM 1345 O O . GLY B 1 39 ? 11.727 8.289 6.055 1 98.94 39 GLY B O 1
ATOM 1346 N N . ARG B 1 40 ? 11.25 7.176 8 1 98.88 40 ARG B N 1
ATOM 1347 C CA . ARG B 1 40 ? 12.172 6.082 7.734 1 98.88 40 ARG B CA 1
ATOM 1348 C C . ARG B 1 40 ? 11.719 4.797 8.414 1 98.88 40 ARG B C 1
ATOM 1350 O O . ARG B 1 40 ? 11.039 4.84 9.445 1 98.88 40 ARG B O 1
ATOM 1357 N N . PHE B 1 41 ? 12.078 3.674 7.812 1 98.94 41 PHE B N 1
ATOM 1358 C CA . PHE B 1 41 ? 11.867 2.385 8.461 1 98.94 41 PHE B CA 1
ATOM 1359 C C . PHE B 1 41 ? 12.938 1.382 8.039 1 98.94 41 PHE B C 1
ATOM 1361 O O . PHE B 1 41 ? 13.57 1.548 6.988 1 98.94 41 PHE B O 1
ATOM 1368 N N . GLU B 1 42 ? 13.133 0.367 8.836 1 98.88 42 GLU B N 1
ATOM 1369 C CA . GLU B 1 42 ? 14.125 -0.676 8.586 1 98.88 42 GLU B CA 1
ATOM 1370 C C . GLU B 1 42 ? 13.484 -1.903 7.945 1 98.88 42 GLU B C 1
ATOM 1372 O O . GLU B 1 42 ? 12.391 -2.32 8.336 1 98.88 42 GLU B O 1
ATOM 1377 N N . VAL B 1 43 ? 14.203 -2.428 6.949 1 98.75 43 VAL B N 1
ATOM 1378 C CA . VAL B 1 43 ? 13.797 -3.719 6.406 1 98.75 43 VAL B CA 1
ATOM 1379 C C . VAL B 1 43 ? 13.938 -4.801 7.473 1 98.75 43 VAL B C 1
ATOM 1381 O O . VAL B 1 43 ? 14.977 -4.895 8.133 1 98.75 43 VAL B O 1
ATOM 1384 N N . ARG B 1 44 ? 12.922 -5.543 7.707 1 98.62 44 ARG B N 1
ATOM 1385 C CA . ARG B 1 44 ? 12.875 -6.633 8.68 1 98.62 44 ARG B CA 1
ATOM 1386 C C . ARG B 1 44 ? 12.43 -7.934 8.016 1 98.62 44 ARG B C 1
ATOM 1388 O O . ARG B 1 44 ? 11.773 -7.914 6.973 1 98.62 44 ARG B O 1
ATOM 1395 N N . PRO B 1 45 ? 12.703 -9.078 8.602 1 97.62 45 PRO B N 1
ATOM 1396 C CA . PRO B 1 45 ? 12.352 -10.375 8.016 1 97.62 45 PRO B CA 1
ATOM 1397 C C . PRO B 1 45 ? 10.859 -10.508 7.723 1 97.62 45 PRO B C 1
ATOM 1399 O O . PRO B 1 45 ? 10.469 -11.18 6.766 1 97.62 45 PRO B O 1
ATOM 1402 N N . ASP B 1 46 ? 10.008 -9.898 8.523 1 98.25 46 ASP B N 1
ATOM 1403 C CA . ASP B 1 46 ? 8.562 -10.039 8.336 1 98.25 46 ASP B CA 1
ATOM 1404 C C . ASP B 1 46 ? 8.062 -9.141 7.203 1 98.25 46 ASP B C 1
ATOM 1406 O O . ASP B 1 46 ? 6.91 -9.25 6.785 1 98.25 46 ASP B O 1
ATOM 1410 N N . LEU B 1 47 ? 8.93 -8.289 6.703 1 98.62 47 LEU B N 1
ATOM 1411 C CA . LEU B 1 47 ? 8.523 -7.355 5.66 1 98.62 47 LEU B CA 1
ATOM 1412 C C . LEU B 1 47 ? 9.094 -7.77 4.309 1 98.62 47 LEU B C 1
ATOM 1414 O O . LEU B 1 47 ? 8.898 -7.078 3.305 1 98.62 47 LEU B O 1
ATOM 1418 N N . VAL B 1 48 ? 9.836 -8.844 4.27 1 97.38 48 VAL B N 1
ATOM 1419 C CA . VAL B 1 48 ? 10.461 -9.352 3.053 1 97.38 48 VAL B CA 1
ATOM 1420 C C . VAL B 1 48 ? 9.688 -10.562 2.539 1 97.38 48 VAL B C 1
ATOM 1422 O O . VAL B 1 48 ? 9.242 -11.406 3.326 1 97.38 48 VAL B O 1
ATOM 1425 N N . ALA B 1 49 ? 9.531 -10.594 1.186 1 92.69 49 ALA B N 1
ATOM 1426 C CA . ALA B 1 49 ? 8.891 -11.758 0.571 1 92.69 49 ALA B CA 1
ATOM 1427 C C . ALA B 1 49 ? 9.789 -12.992 0.666 1 92.69 49 ALA B C 1
ATOM 1429 O O . ALA B 1 49 ? 10.898 -12.922 1.195 1 92.69 49 ALA B O 1
ATOM 1430 N N . HIS B 1 50 ? 9.164 -14.07 0.247 1 87.19 50 HIS B N 1
ATOM 1431 C CA . HIS B 1 50 ? 9.93 -15.312 0.274 1 87.19 50 HIS B CA 1
ATOM 1432 C C . HIS B 1 50 ? 11.117 -15.258 -0.68 1 87.19 50 HIS B C 1
ATOM 1434 O O . HIS B 1 50 ? 12.094 -15.992 -0.509 1 87.19 50 HIS B O 1
ATOM 1440 N N . THR B 1 51 ? 10.961 -14.391 -1.693 1 86.94 51 THR B N 1
ATOM 1441 C CA . THR B 1 51 ? 12.055 -14.203 -2.641 1 86.94 51 THR B CA 1
ATOM 1442 C C . THR B 1 51 ? 13.211 -13.453 -1.99 1 86.94 51 THR B C 1
ATOM 1444 O O . THR B 1 51 ? 14.305 -13.375 -2.555 1 86.94 51 THR B O 1
ATOM 1447 N N . GLY B 1 52 ? 12.945 -12.805 -0.909 1 92.62 52 GLY B N 1
ATOM 1448 C CA . GLY B 1 52 ? 13.992 -12.109 -0.174 1 92.62 52 GLY B CA 1
ATOM 1449 C C . GLY B 1 52 ? 13.953 -10.609 -0.36 1 92.62 52 GLY B C 1
ATOM 1450 O O . GLY B 1 52 ? 14.758 -9.883 0.222 1 92.62 52 GLY B O 1
ATOM 1451 N N . PHE B 1 53 ? 13.102 -10.148 -1.13 1 96.06 53 PHE B N 1
ATOM 1452 C CA . PHE B 1 53 ? 13.031 -8.719 -1.401 1 96.06 53 PHE B CA 1
ATOM 1453 C C . PHE B 1 53 ? 11.883 -8.078 -0.628 1 96.06 53 PHE B C 1
ATOM 1455 O O . PHE B 1 53 ? 10.859 -8.711 -0.387 1 96.06 53 PHE B O 1
ATOM 1462 N N . LEU B 1 54 ? 12.117 -6.801 -0.241 1 98.5 54 LEU B N 1
ATOM 1463 C CA . LEU B 1 54 ? 11.102 -6.02 0.458 1 98.5 54 LEU B CA 1
ATOM 1464 C C . LEU B 1 54 ? 9.789 -6.023 -0.315 1 98.5 54 LEU B C 1
ATOM 1466 O O . LEU B 1 54 ? 9.781 -5.816 -1.53 1 98.5 54 LEU B O 1
ATOM 1470 N N . LEU B 1 55 ? 8.75 -6.289 0.417 1 98.69 55 LEU B N 1
ATOM 1471 C CA . LEU B 1 55 ? 7.426 -6.285 -0.191 1 98.69 55 LEU B CA 1
ATOM 1472 C C . LEU B 1 55 ? 7.051 -4.887 -0.664 1 98.69 55 LEU B C 1
ATOM 1474 O O . LEU B 1 55 ? 7.168 -3.92 0.091 1 98.69 55 LEU B O 1
ATOM 1478 N N . ALA B 1 56 ? 6.52 -4.766 -1.923 1 98.56 56 ALA B N 1
ATOM 1479 C CA . ALA B 1 56 ? 6.07 -3.477 -2.447 1 98.56 56 ALA B CA 1
ATOM 1480 C C . ALA B 1 56 ? 4.965 -2.887 -1.575 1 98.56 56 ALA B C 1
ATOM 1482 O O . ALA B 1 56 ? 4.844 -1.664 -1.457 1 98.56 56 ALA B O 1
ATOM 1483 N N . GLY B 1 57 ? 4.148 -3.758 -0.927 1 98.62 57 GLY B N 1
ATOM 1484 C CA . GLY B 1 57 ? 3.08 -3.328 -0.039 1 98.62 57 GLY B CA 1
ATOM 1485 C C . GLY B 1 57 ? 3.572 -2.473 1.114 1 98.62 57 GLY B C 1
ATOM 1486 O O . GLY B 1 57 ? 2.844 -1.609 1.607 1 98.62 57 GLY B O 1
ATOM 1487 N N . CYS B 1 58 ? 4.785 -2.705 1.56 1 98.75 58 CYS B N 1
ATOM 1488 C CA . CYS B 1 58 ? 5.391 -1.887 2.604 1 98.75 58 CYS B CA 1
ATOM 1489 C C . CYS B 1 58 ? 5.629 -0.464 2.113 1 98.75 58 CYS B C 1
ATOM 1491 O O . CYS B 1 58 ? 5.273 0.499 2.795 1 98.75 58 CYS B O 1
ATOM 1493 N N . LEU B 1 59 ? 6.207 -0.381 0.915 1 98.94 59 LEU B N 1
ATOM 1494 C CA . LEU B 1 59 ? 6.488 0.928 0.335 1 98.94 59 LEU B CA 1
ATOM 1495 C C . LEU B 1 59 ? 5.199 1.708 0.102 1 98.94 59 LEU B C 1
ATOM 1497 O O . LEU B 1 59 ? 5.117 2.895 0.429 1 98.94 59 LEU B O 1
ATOM 1501 N N . LEU B 1 60 ? 4.211 1.04 -0.422 1 98.94 60 LEU B N 1
ATOM 1502 C CA . LEU B 1 60 ? 2.922 1.664 -0.693 1 98.94 60 LEU B CA 1
ATOM 1503 C C . LEU B 1 60 ? 2.297 2.199 0.591 1 98.94 60 LEU B C 1
ATOM 1505 O O . LEU B 1 60 ? 1.81 3.332 0.625 1 98.94 60 LEU B O 1
ATOM 1509 N N . SER B 1 61 ? 2.287 1.415 1.631 1 98.88 61 SER B N 1
ATOM 1510 C CA . SER B 1 61 ? 1.682 1.797 2.904 1 98.88 61 SER B CA 1
ATOM 1511 C C . SER B 1 61 ? 2.395 2.998 3.516 1 98.88 61 SER B C 1
ATOM 1513 O O . SER B 1 61 ? 1.747 3.93 3.998 1 98.88 61 SER B O 1
ATOM 1515 N N . VAL B 1 62 ? 3.723 2.973 3.492 1 98.94 62 VAL B N 1
ATOM 1516 C CA . VAL B 1 62 ? 4.512 4.043 4.09 1 98.94 62 VAL B CA 1
ATOM 1517 C C . VAL B 1 62 ? 4.312 5.336 3.301 1 98.94 62 VAL B C 1
ATOM 1519 O O . VAL B 1 62 ? 4.094 6.402 3.883 1 98.94 62 VAL B O 1
ATOM 1522 N N . ALA B 1 63 ? 4.395 5.246 1.957 1 98.94 63 ALA B N 1
ATOM 1523 C CA . ALA B 1 63 ? 4.184 6.434 1.13 1 98.94 63 ALA B CA 1
ATOM 1524 C C . ALA B 1 63 ? 2.799 7.031 1.37 1 98.94 63 ALA B C 1
ATOM 1526 O O . ALA B 1 63 ? 2.658 8.242 1.526 1 98.94 63 ALA B O 1
ATOM 1527 N N . ASP B 1 64 ? 1.807 6.18 1.4 1 98.88 64 ASP B N 1
ATOM 1528 C CA . ASP B 1 64 ? 0.425 6.609 1.592 1 98.88 64 ASP B CA 1
ATOM 1529 C C . ASP B 1 64 ? 0.26 7.359 2.914 1 98.88 64 ASP B C 1
ATOM 1531 O O . ASP B 1 64 ? -0.276 8.469 2.941 1 98.88 64 ASP B O 1
ATOM 1535 N N . ILE B 1 65 ? 0.744 6.789 4.016 1 98.81 65 ILE B N 1
ATOM 1536 C CA . ILE B 1 65 ? 0.5 7.375 5.328 1 98.81 65 ILE B CA 1
ATOM 1537 C C . ILE B 1 65 ? 1.316 8.656 5.48 1 98.81 65 ILE B C 1
ATOM 1539 O O . ILE B 1 65 ? 0.868 9.617 6.117 1 98.81 65 ILE B O 1
ATOM 1543 N N . LEU B 1 66 ? 2.473 8.734 4.891 1 98.88 66 LEU B N 1
ATOM 1544 C CA . LEU B 1 66 ? 3.252 9.961 4.988 1 98.88 66 LEU B CA 1
ATOM 1545 C C . LEU B 1 66 ? 2.566 11.102 4.242 1 98.88 66 LEU B C 1
ATOM 1547 O O . LEU B 1 66 ? 2.611 12.25 4.68 1 98.88 66 LEU B O 1
ATOM 1551 N N . CYS B 1 67 ? 2.01 10.781 3.092 1 98.75 67 CYS B N 1
ATOM 1552 C CA . CYS B 1 67 ? 1.238 11.805 2.398 1 98.75 67 CYS B CA 1
ATOM 1553 C C . CYS B 1 67 ? 0.052 12.258 3.24 1 98.75 67 CYS B C 1
ATOM 1555 O O . CYS B 1 67 ? -0.247 13.453 3.309 1 98.75 67 CYS B O 1
ATOM 1557 N N . ALA B 1 68 ? -0.62 11.297 3.861 1 98.31 68 ALA B N 1
ATOM 1558 C CA . ALA B 1 68 ? -1.725 11.641 4.754 1 98.31 68 ALA B CA 1
ATOM 1559 C C . ALA B 1 68 ? -1.25 12.531 5.895 1 98.31 68 ALA B C 1
ATOM 1561 O O . ALA B 1 68 ? -1.909 13.516 6.238 1 98.31 68 ALA B O 1
ATOM 1562 N N . TYR B 1 69 ? -0.132 12.164 6.492 1 98.44 69 TYR B N 1
ATOM 1563 C CA . TYR B 1 69 ? 0.45 13.008 7.531 1 98.44 69 TYR B CA 1
ATOM 1564 C C . TYR B 1 69 ? 0.748 14.406 6.996 1 98.44 69 TYR B C 1
ATOM 1566 O O . TYR B 1 69 ? 0.58 15.398 7.707 1 98.44 69 TYR B O 1
ATOM 1574 N N . GLY B 1 70 ? 1.222 14.438 5.75 1 98.44 70 GLY B N 1
ATOM 1575 C CA . GLY B 1 70 ? 1.472 15.727 5.117 1 98.44 70 GLY B CA 1
ATOM 1576 C C . GLY B 1 70 ? 0.251 16.625 5.09 1 98.44 70 GLY B C 1
ATOM 1577 O O . GLY B 1 70 ? 0.359 17.828 5.312 1 98.44 70 GLY B O 1
ATOM 1578 N N . VAL B 1 71 ? -0.884 16.078 4.84 1 97.88 71 VAL B N 1
ATOM 1579 C CA . VAL B 1 71 ? -2.125 16.844 4.812 1 97.88 71 VAL B CA 1
ATOM 1580 C C . VAL B 1 71 ? -2.301 17.594 6.133 1 97.88 71 VAL B C 1
ATOM 1582 O O . VAL B 1 71 ? -2.723 18.75 6.148 1 97.88 71 VAL B O 1
ATOM 1585 N N . SER B 1 72 ? -1.973 16.953 7.223 1 96.88 72 SER B N 1
ATOM 1586 C CA . SER B 1 72 ? -2.166 17.547 8.547 1 96.88 72 SER B CA 1
ATOM 1587 C C . SER B 1 72 ? -1.283 18.781 8.734 1 96.88 72 SER B C 1
ATOM 1589 O O . SER B 1 72 ? -1.527 19.594 9.633 1 96.88 72 SER B O 1
ATOM 1591 N N . THR B 1 73 ? -0.219 18.906 7.945 1 97.81 73 THR B N 1
ATOM 1592 C CA . THR B 1 73 ? 0.698 20.031 8.094 1 97.81 73 THR B CA 1
ATOM 1593 C C . THR B 1 73 ? 0.154 21.266 7.387 1 97.81 73 THR B C 1
ATOM 1595 O O . THR B 1 73 ? 0.587 22.391 7.668 1 97.81 73 THR B O 1
ATOM 1598 N N . VAL B 1 74 ? -0.755 21.109 6.457 1 97.69 74 VAL B N 1
ATOM 1599 C CA . VAL B 1 74 ? -1.305 22.203 5.66 1 97.69 74 VAL B CA 1
ATOM 1600 C C . VAL B 1 74 ? -2.826 22.078 5.602 1 97.69 74 VAL B C 1
ATOM 1602 O O . VAL B 1 74 ? -3.43 22.281 4.543 1 97.69 74 VAL B O 1
ATOM 1605 N N . TRP B 1 75 ? -3.361 21.719 6.645 1 96.44 75 TRP B N 1
ATOM 1606 C CA . TRP B 1 75 ? -4.797 21.5 6.793 1 96.44 75 TRP B CA 1
ATOM 1607 C C . TRP B 1 75 ? -5.578 22.75 6.434 1 96.44 75 TRP B C 1
ATOM 1609 O O . TRP B 1 75 ? -5.391 23.812 7.047 1 96.44 75 TRP B O 1
ATOM 1619 N N . PRO B 1 76 ? -6.449 22.656 5.398 1 95.69 76 PRO B N 1
ATOM 1620 C CA . PRO B 1 76 ? -7.191 23.859 5.027 1 95.69 76 PRO B CA 1
ATOM 1621 C C . PRO B 1 76 ? -8.172 24.312 6.105 1 95.69 76 PRO B C 1
ATOM 1623 O O . PRO B 1 76 ? -8.789 23.469 6.77 1 95.69 76 PRO B O 1
ATOM 1626 N N . GLU B 1 77 ? -8.328 25.609 6.172 1 94.44 77 GLU B N 1
ATOM 1627 C CA . GLU B 1 77 ? -9.266 26.156 7.145 1 94.44 77 GLU B CA 1
ATOM 1628 C C . GLU B 1 77 ? -10.688 25.656 6.891 1 94.44 77 GLU B C 1
ATOM 1630 O O . GLU B 1 77 ? -11.148 25.656 5.746 1 94.44 77 GLU B O 1
ATOM 1635 N N . GLY B 1 78 ? -11.297 25.172 7.895 1 96 78 GLY B N 1
ATOM 1636 C CA . GLY B 1 78 ? -12.695 24.766 7.812 1 96 78 GLY B CA 1
ATOM 1637 C C . GLY B 1 78 ? -12.875 23.312 7.434 1 96 78 GLY B C 1
ATOM 1638 O O . GLY B 1 78 ? -13.992 22.781 7.48 1 96 78 GLY B O 1
ATOM 1639 N N . ALA B 1 79 ? -11.828 22.688 7.066 1 96.62 79 ALA B N 1
ATOM 1640 C CA . ALA B 1 79 ? -11.914 21.281 6.699 1 96.62 79 ALA B CA 1
ATOM 1641 C C . ALA B 1 79 ? -12.219 20.422 7.918 1 96.62 79 ALA B C 1
ATOM 1643 O O . ALA B 1 79 ? -11.875 20.781 9.047 1 96.62 79 ALA B O 1
ATOM 1644 N N . SER B 1 80 ? -12.914 19.234 7.68 1 96.31 80 SER B N 1
ATOM 1645 C CA . SER B 1 80 ? -13.273 18.328 8.766 1 96.31 80 SER B CA 1
ATOM 1646 C C . SER B 1 80 ? -12.656 16.953 8.562 1 96.31 80 SER B C 1
ATOM 1648 O O . SER B 1 80 ? -12.789 16.078 9.422 1 96.31 80 SER B O 1
ATOM 1650 N N . GLY B 1 81 ? -12.055 16.75 7.422 1 95.88 81 GLY B N 1
ATOM 1651 C CA . GLY B 1 81 ? -11.438 15.461 7.117 1 95.88 81 GLY B CA 1
ATOM 1652 C C . GLY B 1 81 ? -10.828 15.414 5.727 1 95.88 81 GLY B C 1
ATOM 1653 O O . GLY B 1 81 ? -10.766 16.422 5.031 1 95.88 81 GLY B O 1
ATOM 1654 N N . PHE B 1 82 ? -10.383 14.289 5.387 1 97 82 PHE B N 1
ATOM 1655 C CA . PHE B 1 82 ? -9.93 14.008 4.031 1 97 82 PHE B CA 1
ATOM 1656 C C . PHE B 1 82 ? -9.945 12.508 3.754 1 97 82 PHE B C 1
ATOM 1658 O O . PHE B 1 82 ? -10.086 11.703 4.676 1 97 82 PHE B O 1
ATOM 1665 N N . THR B 1 83 ? -9.844 12.172 2.502 1 97.12 83 THR B N 1
ATOM 1666 C CA . THR B 1 83 ? -9.727 10.781 2.055 1 97.12 83 THR B CA 1
ATOM 1667 C C . THR B 1 83 ? -8.914 10.703 0.77 1 97.12 83 THR B C 1
ATOM 1669 O O . THR B 1 83 ? -8.789 11.688 0.038 1 97.12 83 THR B O 1
ATOM 1672 N N . THR B 1 84 ? -8.328 9.586 0.608 1 98.38 84 THR B N 1
ATOM 1673 C CA . THR B 1 84 ? -7.543 9.383 -0.602 1 98.38 84 THR B CA 1
ATOM 1674 C C . THR B 1 84 ? -8.445 9.039 -1.784 1 98.38 84 THR B C 1
ATOM 1676 O O . THR B 1 84 ? -9.289 8.148 -1.691 1 98.38 84 THR B O 1
ATOM 1679 N N . ALA B 1 85 ? -8.281 9.758 -2.869 1 98.69 85 ALA B N 1
ATOM 1680 C CA . ALA B 1 85 ? -9.047 9.492 -4.082 1 98.69 85 ALA B CA 1
ATOM 1681 C C . ALA B 1 85 ? -8.367 8.422 -4.938 1 98.69 85 ALA B C 1
ATOM 1683 O O . ALA B 1 85 ? -9.016 7.488 -5.402 1 98.69 85 ALA B O 1
ATOM 1684 N N . GLU B 1 86 ? -7.07 8.602 -5.102 1 98.88 86 GLU B N 1
ATOM 1685 C CA . GLU B 1 86 ? -6.312 7.691 -5.957 1 98.88 86 GLU B CA 1
ATOM 1686 C C . GLU B 1 86 ? -4.82 7.77 -5.656 1 98.88 86 GLU B C 1
ATOM 1688 O O . GLU B 1 86 ? -4.344 8.758 -5.09 1 98.88 86 GLU B O 1
ATOM 1693 N N . VAL B 1 87 ? -4.129 6.707 -6.027 1 98.94 87 VAL B N 1
ATOM 1694 C CA . VAL B 1 87 ? -2.674 6.676 -5.934 1 98.94 87 VAL B CA 1
ATOM 1695 C C . VAL B 1 87 ? -2.092 5.996 -7.172 1 98.94 87 VAL B C 1
ATOM 1697 O O . VAL B 1 87 ? -2.771 5.207 -7.832 1 98.94 87 VAL B O 1
ATOM 1700 N N . LYS B 1 88 ? -0.915 6.371 -7.473 1 98.88 88 LYS B N 1
ATOM 1701 C CA . LYS B 1 88 ? -0.06 5.68 -8.43 1 98.88 88 LYS B CA 1
ATOM 1702 C C . LYS B 1 88 ? 1.366 5.551 -7.902 1 98.88 88 LYS B C 1
ATOM 1704 O O . LYS B 1 88 ? 1.857 6.438 -7.203 1 98.88 88 LYS B O 1
ATOM 1709 N N . CYS B 1 89 ? 2.002 4.488 -8.258 1 98.94 89 CYS B N 1
ATOM 1710 C CA . CYS B 1 89 ? 3.373 4.273 -7.809 1 98.94 89 CYS B CA 1
ATOM 1711 C C . CYS B 1 89 ? 4.172 3.5 -8.844 1 98.94 89 CYS B C 1
ATOM 1713 O O . CYS B 1 89 ? 3.67 2.539 -9.438 1 98.94 89 CYS B O 1
ATOM 1715 N N . ASN B 1 90 ? 5.348 3.939 -9.102 1 98.94 90 ASN B N 1
ATOM 1716 C CA . ASN B 1 90 ? 6.32 3.227 -9.914 1 98.94 90 ASN B CA 1
ATOM 1717 C C . ASN B 1 90 ? 7.469 2.682 -9.07 1 98.94 90 ASN B C 1
ATOM 1719 O O . ASN B 1 90 ? 7.949 3.355 -8.156 1 98.94 90 ASN B O 1
ATOM 1723 N N . PHE B 1 91 ? 7.852 1.499 -9.406 1 98.88 91 PHE B N 1
ATOM 1724 C CA . PHE B 1 91 ? 8.922 0.857 -8.648 1 98.88 91 PHE B CA 1
ATOM 1725 C C . PHE B 1 91 ? 10.172 0.696 -9.516 1 98.88 91 PHE B C 1
ATOM 1727 O O . PHE B 1 91 ? 10.078 0.273 -10.672 1 98.88 91 PHE B O 1
ATOM 1734 N N . MET B 1 92 ? 11.328 1.021 -8.891 1 98.38 92 MET B N 1
ATOM 1735 C CA . MET B 1 92 ? 12.547 1.058 -9.695 1 98.38 92 MET B CA 1
ATOM 1736 C C . MET B 1 92 ? 13.594 0.109 -9.133 1 98.38 92 MET B C 1
ATOM 1738 O O . MET B 1 92 ? 14.445 -0.391 -9.867 1 98.38 92 MET B O 1
ATOM 1742 N N . SER B 1 93 ? 13.609 -0.027 -7.875 1 97.94 93 SER B N 1
ATOM 1743 C CA . SER B 1 93 ? 14.57 -0.909 -7.223 1 97.94 93 SER B CA 1
ATOM 1744 C C . SER B 1 93 ? 14.023 -1.448 -5.906 1 97.94 93 SER B C 1
ATOM 1746 O O . SER B 1 93 ? 12.883 -1.157 -5.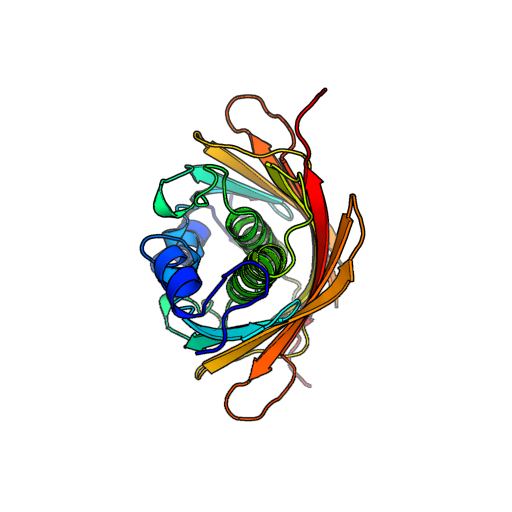539 1 97.94 93 SER B O 1
ATOM 1748 N N . THR B 1 94 ? 14.773 -2.279 -5.238 1 97.06 94 THR B N 1
ATOM 1749 C CA . THR B 1 94 ? 14.305 -2.91 -4.004 1 97.06 94 THR B CA 1
ATOM 1750 C C . THR B 1 94 ? 15.469 -3.105 -3.029 1 97.06 94 THR B C 1
ATOM 1752 O O . THR B 1 94 ? 16.594 -2.715 -3.316 1 97.06 94 THR B O 1
ATOM 1755 N N . LEU B 1 95 ? 15.125 -3.547 -1.849 1 97.88 95 LEU B N 1
ATOM 1756 C CA . LEU B 1 95 ? 16.109 -3.842 -0.813 1 97.88 95 LEU B CA 1
ATOM 1757 C C . LEU B 1 95 ? 15.883 -5.234 -0.234 1 97.88 95 LEU B C 1
ATOM 1759 O O . LEU B 1 95 ? 14.758 -5.734 -0.221 1 97.88 95 LEU B O 1
ATOM 1763 N N . ARG B 1 96 ? 16.953 -5.832 0.276 1 97.19 96 ARG B N 1
ATOM 1764 C CA . ARG B 1 96 ? 16.891 -7.062 1.062 1 97.19 96 ARG B CA 1
ATOM 1765 C C . ARG B 1 96 ? 17.109 -6.773 2.543 1 97.19 96 ARG B C 1
ATOM 1767 O O . ARG B 1 96 ? 16.703 -7.555 3.402 1 97.19 96 ARG B O 1
ATOM 1774 N N . GLU B 1 97 ? 17.844 -5.715 2.742 1 98 97 GLU B N 1
ATOM 1775 C CA . GLU B 1 97 ? 18.188 -5.254 4.082 1 98 97 GLU B CA 1
ATOM 1776 C C . GLU B 1 97 ? 18.469 -3.754 4.098 1 98 97 GLU B C 1
ATOM 1778 O O . GLU B 1 97 ? 18.594 -3.131 3.041 1 98 97 GLU B O 1
ATOM 1783 N N . GLY B 1 98 ? 18.547 -3.242 5.277 1 98.5 98 GLY B N 1
ATOM 1784 C CA . GLY B 1 98 ? 18.828 -1.822 5.418 1 98.5 98 GLY B CA 1
ATOM 1785 C C . GLY B 1 98 ? 17.578 -0.987 5.637 1 98.5 98 GLY B C 1
ATOM 1786 O O . GLY B 1 98 ? 16.547 -1.508 6.047 1 98.5 98 GLY B O 1
ATOM 1787 N N . ALA B 1 99 ? 17.781 0.354 5.441 1 98.81 99 ALA B N 1
ATOM 1788 C CA . ALA B 1 99 ? 16.703 1.289 5.754 1 98.81 99 ALA B CA 1
ATOM 1789 C C . ALA B 1 99 ? 16.156 1.937 4.488 1 98.81 99 ALA B C 1
ATOM 1791 O O . ALA B 1 99 ? 16.875 2.113 3.508 1 98.81 99 ALA B O 1
ATOM 1792 N N . VAL B 1 100 ? 14.93 2.264 4.523 1 98.94 100 VAL B N 1
ATOM 1793 C CA . VAL B 1 100 ? 14.25 3.039 3.49 1 98.94 100 VAL B CA 1
ATOM 1794 C C . VAL B 1 100 ? 13.922 4.43 4.023 1 98.94 100 VAL B C 1
ATOM 1796 O O . VAL B 1 100 ? 13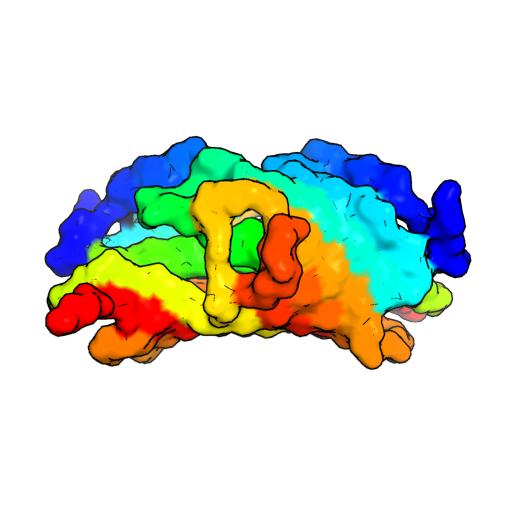.453 4.574 5.156 1 98.94 100 VAL B O 1
ATOM 1799 N N . VAL B 1 101 ? 14.172 5.402 3.246 1 98.94 101 VAL B N 1
ATOM 1800 C CA . VAL B 1 101 ? 13.766 6.77 3.559 1 98.94 101 VAL B CA 1
ATOM 1801 C C . VAL B 1 101 ? 12.648 7.199 2.617 1 98.94 101 VAL B C 1
ATOM 1803 O O . VAL B 1 101 ? 12.727 6.984 1.404 1 98.94 101 VAL B O 1
ATOM 1806 N N . CYS B 1 102 ? 11.648 7.746 3.189 1 98.94 102 CYS B N 1
ATOM 1807 C CA . CYS B 1 102 ? 10.508 8.234 2.422 1 98.94 102 CYS B CA 1
ATOM 1808 C C . CYS B 1 102 ? 10.297 9.727 2.639 1 98.94 102 CYS B C 1
ATOM 1810 O O . CYS B 1 102 ? 10.289 10.195 3.777 1 98.94 102 CYS B O 1
ATOM 1812 N N . THR B 1 103 ? 10.117 10.477 1.562 1 98.94 103 THR B N 1
ATOM 1813 C CA . THR B 1 103 ? 9.82 11.906 1.609 1 98.94 103 THR B CA 1
ATOM 1814 C C . THR B 1 103 ? 8.516 12.211 0.889 1 98.94 103 THR B C 1
ATOM 1816 O O . THR B 1 103 ? 8.398 12 -0.32 1 98.94 103 THR B O 1
ATOM 1819 N N . ALA B 1 104 ? 7.559 12.68 1.609 1 98.94 104 ALA B N 1
ATOM 1820 C CA . ALA B 1 104 ? 6.293 13.141 1.044 1 98.94 104 ALA B CA 1
ATOM 1821 C C . ALA B 1 104 ? 6.262 14.664 0.942 1 98.94 104 ALA B C 1
ATOM 1823 O O . ALA B 1 104 ? 6.613 15.359 1.896 1 98.94 104 ALA B O 1
ATOM 1824 N N . GLN B 1 105 ? 5.82 15.117 -0.216 1 98.88 105 GLN B N 1
ATOM 1825 C CA . GLN B 1 105 ? 5.773 16.547 -0.469 1 98.88 105 GLN B CA 1
ATOM 1826 C C . GLN B 1 105 ? 4.52 16.938 -1.255 1 98.88 105 GLN B C 1
ATOM 1828 O O . GLN B 1 105 ? 4.176 16.266 -2.236 1 98.88 105 GLN B O 1
ATOM 1833 N N . MET B 1 106 ? 3.973 18.062 -0.886 1 98.75 106 MET B N 1
ATOM 1834 C CA . MET B 1 106 ? 2.807 18.547 -1.621 1 98.75 106 MET B CA 1
ATOM 1835 C C . MET B 1 106 ? 3.213 19.094 -2.982 1 98.75 106 MET B C 1
ATOM 1837 O O . MET B 1 106 ? 4.105 19.938 -3.07 1 98.75 106 MET B O 1
ATOM 1841 N N . LEU B 1 107 ? 2.617 18.578 -3.973 1 98.69 107 LEU B N 1
ATOM 1842 C CA . LEU B 1 107 ? 2.82 19.094 -5.324 1 98.69 107 LEU B CA 1
ATOM 1843 C C . LEU B 1 107 ? 1.86 20.25 -5.621 1 98.69 107 LEU B C 1
ATOM 1845 O O . LEU B 1 107 ? 2.244 21.234 -6.242 1 98.69 107 LEU B O 1
ATOM 1849 N N . HIS B 1 108 ? 0.647 20.062 -5.125 1 98 108 HIS B N 1
ATOM 1850 C CA . HIS B 1 108 ? -0.39 21.062 -5.34 1 98 108 HIS B CA 1
ATOM 1851 C C . HIS B 1 108 ? -1.469 20.984 -4.266 1 98 108 HIS B C 1
ATOM 1853 O O . HIS B 1 108 ? -1.956 19.891 -3.955 1 98 108 HIS B O 1
ATOM 1859 N N . GLY B 1 109 ? -1.782 22.141 -3.701 1 95.38 109 GLY B N 1
ATOM 1860 C CA . GLY B 1 109 ? -2.809 22.188 -2.672 1 95.38 109 GLY B CA 1
ATOM 1861 C C . GLY B 1 109 ? -3.941 23.141 -3.006 1 95.38 109 GLY B C 1
ATOM 1862 O O . GLY B 1 109 ? -3.711 24.312 -3.281 1 95.38 109 GLY B O 1
ATOM 1863 N N . GLY B 1 110 ? -5.105 22.688 -3.088 1 90.56 110 GLY B N 1
ATOM 1864 C CA . GLY B 1 110 ? -6.293 23.516 -3.234 1 90.56 110 GLY B CA 1
ATOM 1865 C C . GLY B 1 110 ? -7.277 23.344 -2.09 1 90.56 110 GLY B C 1
ATOM 1866 O O . GLY B 1 110 ? -6.945 22.766 -1.056 1 90.56 110 GLY B O 1
ATOM 1867 N N . ARG B 1 111 ? -8.484 23.938 -2.344 1 93.06 111 ARG B N 1
ATOM 1868 C CA . ARG B 1 111 ? -9.523 23.891 -1.321 1 93.06 111 ARG B CA 1
ATOM 1869 C C . ARG B 1 111 ? -10.133 22.5 -1.207 1 93.06 111 ARG B C 1
ATOM 1871 O O . ARG B 1 111 ? -10.414 22.031 -0.103 1 93.06 111 ARG B O 1
ATOM 1878 N N . THR B 1 112 ? -10.188 21.797 -2.318 1 96.75 112 THR B N 1
ATOM 1879 C CA . THR B 1 112 ? -10.961 20.562 -2.301 1 96.75 112 THR B CA 1
ATOM 1880 C C . THR B 1 112 ? -10.062 19.359 -2.57 1 96.75 112 THR B C 1
ATOM 1882 O O . THR B 1 112 ? -10.445 18.219 -2.303 1 96.75 112 THR B O 1
ATOM 1885 N N . THR B 1 113 ? -8.906 19.609 -3.146 1 98.12 113 THR B N 1
ATOM 1886 C CA . THR B 1 113 ? -7.992 18.5 -3.406 1 98.12 113 THR B CA 1
ATOM 1887 C C . THR B 1 113 ? -6.551 18.906 -3.119 1 98.12 113 THR B C 1
ATOM 1889 O O . THR B 1 113 ? -6.211 20.094 -3.18 1 98.12 113 THR B O 1
ATOM 1892 N N . GLN B 1 114 ? -5.793 17.969 -2.752 1 98.75 114 GLN B N 1
ATOM 1893 C CA . GLN B 1 114 ? -4.34 18.094 -2.672 1 98.75 114 GLN B CA 1
ATOM 1894 C C . GLN B 1 114 ? -3.65 16.953 -3.424 1 98.75 114 GLN B C 1
ATOM 1896 O O . GLN B 1 114 ? -4.055 15.797 -3.312 1 98.75 114 GLN B O 1
ATOM 1901 N N . VAL B 1 115 ? -2.643 17.297 -4.195 1 98.88 115 VAL B N 1
ATOM 1902 C CA . VAL B 1 115 ? -1.805 16.297 -4.852 1 98.88 115 VAL B CA 1
ATOM 1903 C C . VAL B 1 115 ? -0.464 16.188 -4.129 1 98.88 115 VAL B C 1
ATOM 1905 O O . VAL B 1 115 ? 0.191 17.203 -3.869 1 98.88 115 VAL B O 1
ATOM 1908 N N . TRP B 1 116 ? -0.088 14.977 -3.791 1 98.94 116 TRP B N 1
ATOM 1909 C CA . TRP B 1 116 ? 1.144 14.719 -3.053 1 98.94 116 TRP B CA 1
ATOM 1910 C C . TRP B 1 116 ? 2.043 13.758 -3.816 1 98.94 116 TRP B C 1
ATOM 1912 O O . TRP B 1 116 ? 1.564 12.773 -4.395 1 98.94 116 TRP B O 1
ATOM 1922 N N . ASP B 1 117 ? 3.309 14.039 -3.742 1 98.88 117 ASP B N 1
ATOM 1923 C CA . ASP B 1 117 ? 4.336 13.102 -4.184 1 98.88 117 ASP B CA 1
ATOM 1924 C C . ASP B 1 117 ? 5.082 12.5 -2.992 1 98.88 117 ASP B C 1
ATOM 1926 O O . ASP B 1 117 ? 5.289 13.172 -1.982 1 98.88 117 ASP B O 1
ATOM 1930 N N . ALA B 1 118 ? 5.453 11.289 -3.129 1 98.94 118 ALA B N 1
ATOM 1931 C CA . ALA B 1 118 ? 6.383 10.672 -2.186 1 98.94 118 ALA B CA 1
ATOM 1932 C C . ALA B 1 118 ? 7.441 9.852 -2.916 1 98.94 118 ALA B C 1
ATOM 1934 O O . ALA B 1 118 ? 7.129 9.102 -3.846 1 98.94 118 ALA B O 1
ATOM 1935 N N . THR B 1 119 ? 8.648 10.039 -2.545 1 98.94 119 THR B N 1
ATOM 1936 C CA . THR B 1 119 ? 9.742 9.219 -3.051 1 98.94 119 THR B CA 1
ATOM 1937 C C . THR B 1 119 ? 10.328 8.352 -1.938 1 98.94 119 THR B C 1
ATOM 1939 O O . THR B 1 119 ? 10.469 8.805 -0.8 1 98.94 119 THR B O 1
ATOM 1942 N N . LEU B 1 120 ? 10.602 7.152 -2.27 1 98.94 120 LEU B N 1
ATOM 1943 C CA . LEU B 1 120 ? 11.266 6.227 -1.356 1 98.94 120 LEU B CA 1
ATOM 1944 C C . LEU B 1 120 ? 12.641 5.836 -1.885 1 98.94 120 LEU B C 1
ATOM 1946 O O . LEU B 1 120 ? 12.773 5.453 -3.049 1 98.94 120 LEU B O 1
ATOM 1950 N N . THR B 1 121 ? 13.609 5.922 -1.026 1 98.94 121 THR B N 1
ATOM 1951 C CA . THR B 1 121 ? 14.984 5.684 -1.445 1 98.94 121 THR B CA 1
ATOM 1952 C C . THR B 1 121 ? 15.695 4.738 -0.475 1 98.94 121 THR B C 1
ATOM 1954 O O . THR B 1 121 ? 15.273 4.602 0.677 1 98.94 121 THR B O 1
ATOM 1957 N N . ASP B 1 122 ? 16.75 4.109 -0.984 1 98.88 122 ASP B N 1
ATOM 1958 C CA . ASP B 1 122 ? 17.688 3.383 -0.135 1 98.88 122 ASP B CA 1
ATOM 1959 C C . ASP B 1 122 ? 18.391 4.324 0.851 1 98.88 122 ASP B C 1
ATOM 1961 O O . ASP B 1 122 ? 19.062 5.262 0.444 1 98.88 122 ASP B O 1
ATOM 1965 N N . GLY B 1 123 ? 18.25 4.012 2.094 1 98.56 123 GLY B N 1
ATOM 1966 C CA . GLY B 1 123 ? 18.781 4.906 3.111 1 98.56 123 GLY B CA 1
ATOM 1967 C C . GLY B 1 123 ? 20.297 5.027 3.068 1 98.56 123 GLY B C 1
ATOM 1968 O O . GLY B 1 123 ? 20.844 6.051 3.48 1 98.56 123 GLY B O 1
ATOM 1969 N N . ALA B 1 124 ? 20.922 4.047 2.611 1 98.31 124 ALA B N 1
ATOM 1970 C CA . ALA B 1 124 ? 22.375 4.035 2.592 1 98.31 124 ALA B CA 1
ATOM 1971 C C . ALA B 1 124 ? 22.922 4.684 1.319 1 98.31 124 ALA B C 1
ATOM 1973 O O . ALA B 1 124 ? 23.906 5.426 1.362 1 98.31 124 ALA B O 1
ATOM 1974 N N . THR B 1 125 ? 22.266 4.496 0.173 1 98.25 125 THR B N 1
ATOM 1975 C CA . THR B 1 125 ? 22.875 4.891 -1.098 1 98.25 125 THR B CA 1
ATOM 1976 C C . THR B 1 125 ? 22.125 6.074 -1.701 1 98.25 125 THR B C 1
ATOM 1978 O O . THR B 1 125 ? 22.641 6.746 -2.6 1 98.25 125 THR B O 1
ATOM 1981 N N . GLY B 1 126 ? 20.953 6.262 -1.315 1 98.38 126 GLY B N 1
ATOM 1982 C CA . GLY B 1 126 ? 20.125 7.293 -1.92 1 98.38 126 GLY B CA 1
ATOM 1983 C C . GLY B 1 126 ? 19.484 6.855 -3.219 1 98.38 126 GLY B C 1
ATOM 1984 O O . GLY B 1 126 ? 18.766 7.633 -3.857 1 98.38 126 GLY B O 1
ATOM 1985 N N . LYS B 1 127 ? 19.672 5.617 -3.557 1 98.56 127 LYS B N 1
ATOM 1986 C CA . LYS B 1 127 ? 19.078 5.102 -4.789 1 98.56 127 LYS B CA 1
ATOM 1987 C C . LYS B 1 127 ? 17.562 5.09 -4.711 1 98.56 127 LYS B C 1
ATOM 1989 O O . LYS B 1 127 ? 16.984 4.641 -3.715 1 98.56 127 LYS B O 1
ATOM 1994 N N . LEU B 1 128 ? 16.891 5.57 -5.867 1 98.88 128 LEU B N 1
ATOM 1995 C CA . LEU B 1 128 ? 15.438 5.629 -5.918 1 98.88 128 LEU B CA 1
ATOM 1996 C C . LEU B 1 128 ? 14.836 4.23 -5.984 1 98.88 128 LEU B C 1
ATOM 1998 O O . LEU B 1 128 ? 15.242 3.414 -6.816 1 98.88 128 LEU B O 1
ATOM 2002 N N . MET B 1 129 ? 13.891 3.977 -5.113 1 98.88 129 MET B N 1
ATOM 2003 C CA . MET B 1 129 ? 13.211 2.686 -5.066 1 98.88 129 MET B CA 1
ATOM 2004 C C . MET B 1 129 ? 11.805 2.791 -5.648 1 98.88 129 MET B C 1
ATOM 2006 O O . MET B 1 129 ? 11.359 1.895 -6.363 1 98.88 129 MET B O 1
ATOM 2010 N N . ALA B 1 130 ? 11.125 3.869 -5.332 1 98.94 130 ALA B N 1
ATOM 2011 C CA . ALA B 1 130 ? 9.742 4.035 -5.777 1 98.94 130 ALA B CA 1
ATOM 2012 C C . ALA B 1 130 ? 9.359 5.512 -5.84 1 98.94 130 ALA 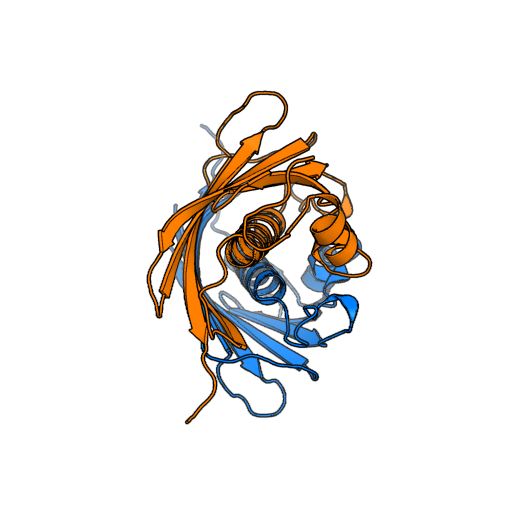B C 1
ATOM 2014 O O . ALA B 1 130 ? 9.891 6.332 -5.086 1 98.94 130 ALA B O 1
ATOM 2015 N N . ALA B 1 131 ? 8.531 5.887 -6.777 1 98.94 131 ALA B N 1
ATOM 2016 C CA . ALA B 1 131 ? 7.887 7.188 -6.914 1 98.94 131 ALA B CA 1
ATOM 2017 C C . ALA B 1 131 ? 6.367 7.059 -6.805 1 98.94 131 ALA B C 1
ATOM 2019 O O . ALA B 1 131 ? 5.738 6.387 -7.625 1 98.94 131 ALA B O 1
ATOM 2020 N N . PHE B 1 132 ? 5.832 7.676 -5.852 1 98.94 132 PHE B N 1
ATOM 2021 C CA . PHE B 1 132 ? 4.434 7.57 -5.453 1 98.94 132 PHE B CA 1
ATOM 2022 C C . PHE B 1 132 ? 3.732 8.914 -5.582 1 98.94 132 PHE B C 1
ATOM 2024 O O . PHE B 1 132 ? 4.297 9.953 -5.223 1 98.94 132 PHE B O 1
ATOM 2031 N N . ARG B 1 133 ? 2.516 8.898 -6.16 1 98.94 133 ARG B N 1
ATOM 2032 C CA . ARG B 1 133 ? 1.683 10.094 -6.215 1 98.94 133 ARG B CA 1
ATOM 2033 C C . ARG B 1 133 ? 0.244 9.781 -5.816 1 98.94 133 ARG B C 1
ATOM 2035 O O . ARG B 1 133 ? -0.294 8.734 -6.188 1 98.94 133 ARG B O 1
ATOM 2042 N N . CYS B 1 134 ? -0.337 10.68 -5.043 1 98.94 134 CYS B N 1
ATOM 2043 C CA . CYS B 1 134 ? -1.739 10.484 -4.691 1 98.94 134 CYS B CA 1
ATOM 2044 C C . CYS B 1 134 ? -2.492 11.805 -4.691 1 98.94 134 CYS B C 1
ATOM 2046 O O . CYS B 1 134 ? -1.878 12.875 -4.668 1 98.94 134 CYS B O 1
ATOM 2048 N N . THR B 1 135 ? -3.738 11.664 -4.828 1 98.94 135 THR B N 1
ATOM 2049 C CA . THR B 1 135 ? -4.66 12.781 -4.668 1 98.94 135 THR B CA 1
ATOM 2050 C C . THR B 1 135 ? -5.543 12.586 -3.439 1 98.94 135 THR B C 1
ATOM 2052 O O . THR B 1 135 ? -6.172 11.539 -3.281 1 98.94 135 THR B O 1
ATOM 2055 N N . GLN B 1 136 ? -5.52 13.586 -2.621 1 98.69 136 GLN B N 1
ATOM 2056 C CA . GLN B 1 136 ? -6.391 13.617 -1.449 1 98.69 136 GLN B CA 1
ATOM 2057 C C . GLN B 1 136 ? -7.602 14.516 -1.687 1 98.69 136 GLN B C 1
ATOM 2059 O O . GLN B 1 136 ? -7.469 15.609 -2.248 1 98.69 136 GLN B O 1
ATOM 2064 N N . ILE B 1 137 ? -8.734 14.047 -1.293 1 98.38 137 ILE B N 1
ATOM 2065 C CA . ILE B 1 137 ? -9.953 14.859 -1.283 1 98.38 137 ILE B CA 1
ATOM 2066 C C . ILE B 1 137 ? -10.156 15.469 0.101 1 98.38 137 ILE B C 1
ATOM 2068 O O . ILE B 1 137 ? -10.195 14.75 1.104 1 98.38 137 ILE B O 1
ATOM 2072 N N . ILE B 1 138 ? -10.281 16.75 0.113 1 98.25 138 ILE B N 1
ATOM 2073 C CA . ILE B 1 138 ? -10.531 17.438 1.371 1 98.25 138 ILE B CA 1
ATOM 2074 C C . ILE B 1 138 ? -12.031 17.516 1.635 1 98.25 138 ILE B C 1
ATOM 2076 O O . ILE B 1 138 ? -12.805 17.859 0.739 1 98.25 138 ILE B O 1
ATOM 2080 N N . LEU B 1 139 ? -12.391 17.203 2.846 1 97 139 LEU B N 1
ATOM 2081 C CA . LEU B 1 139 ? -13.797 17.141 3.213 1 97 139 LEU B CA 1
ATOM 2082 C C . LEU B 1 139 ? -14.18 18.328 4.102 1 97 139 LEU B C 1
ATOM 2084 O O . LEU B 1 139 ? -13.398 18.75 4.953 1 97 139 LEU B O 1
ATOM 2088 N N . TYR B 1 140 ? -15.336 18.812 3.887 1 97 140 TYR B N 1
ATOM 2089 C CA . TYR B 1 140 ? -15.891 19.922 4.656 1 97 140 TYR B CA 1
ATOM 2090 C C . TYR B 1 140 ? -17.25 19.562 5.23 1 97 140 TYR B C 1
ATOM 2092 O O . TYR B 1 140 ? -17.984 18.75 4.664 1 97 140 TYR B O 1
ATOM 2100 N N . PRO B 1 141 ? -17.516 20.25 6.387 1 94.81 141 PRO B N 1
ATOM 2101 C CA . PRO B 1 141 ? -18.859 20 6.941 1 94.81 141 PRO B CA 1
ATOM 2102 C C . PRO B 1 141 ? -19.984 20.406 5.988 1 94.81 141 PRO B C 1
ATOM 2104 O O . PRO B 1 141 ? -19.828 21.375 5.242 1 94.81 141 PRO B O 1
ATOM 2107 N N . ARG B 1 142 ? -20.938 19.531 5.953 1 86.81 142 ARG B N 1
ATOM 2108 C CA . ARG B 1 142 ? -22.109 19.906 5.152 1 86.81 142 ARG B CA 1
ATOM 2109 C C . ARG B 1 142 ? -22.844 21.094 5.77 1 86.81 142 ARG B C 1
ATOM 2111 O O . ARG B 1 142 ? -22.922 21.203 6.996 1 86.81 142 ARG B O 1
ATOM 2118 N N . ALA B 1 143 ? -23.109 22.25 5.047 1 70.69 143 ALA B N 1
ATOM 2119 C CA . ALA B 1 143 ? -23.891 23.391 5.512 1 70.69 143 ALA B CA 1
ATOM 2120 C C . ALA B 1 143 ? -25.266 22.938 6.004 1 70.69 143 ALA B C 1
ATOM 2122 O O . ALA B 1 143 ? -25.844 21.984 5.48 1 70.69 143 ALA B O 1
#

InterPro domains:
  IPR003736 Phenylacetic acid degradation-related domain [TIGR00369] (23-136)
  IPR006683 Thioesterase domain [PF03061] (52-125)
  IPR029069 HotDog domain superfamily [SSF54637] (20-139)

pLDDT: mean 96.87, std 5.54, range [53.16, 98.94]

Solvent-accessible surface area (backbone atoms only — not comparable to full-atom values): 14316 Å² total; per-residue (Å²): 130,70,56,18,90,57,65,36,39,41,67,58,54,42,55,65,20,61,74,19,53,54,31,74,57,45,50,38,52,72,42,49,38,66,38,27,26,30,33,34,30,56,59,45,79,36,48,30,42,95,88,44,39,50,38,66,32,56,55,52,25,53,44,48,51,36,40,56,54,22,46,52,17,59,58,60,88,75,52,72,50,67,47,65,43,34,40,37,36,38,45,72,49,82,42,72,59,54,40,38,33,36,43,19,36,58,74,42,79,59,86,50,38,33,34,32,38,23,40,30,22,35,56,84,76,60,47,65,22,32,47,34,38,36,35,35,36,48,34,59,70,82,132,128,68,55,17,93,56,66,36,35,40,67,57,53,41,56,66,21,60,73,20,53,53,32,74,58,45,49,39,51,73,43,48,38,66,39,27,25,29,32,34,30,56,59,44,78,37,48,29,42,95,89,45,38,50,39,67,34,56,55,51,24,52,45,48,50,36,39,55,53,21,46,52,18,59,58,60,88,76,52,74,49,67,48,65,43,35,39,38,35,38,47,72,49,83,43,72,60,55,40,39,33,36,42,18,35,60,75,41,78,58,87,52,38,33,34,31,36,23,42,31,23,35,57,85,77,61,48,66,22,33,47,35,39,36,34,35,37,48,34,59,72,82,131

Organism: NCBI:txid2803784

Foldseek 3Di:
DDAAPLRDDQVNVQVVCPPHPCVVQQKGWDDDYQFKTKIKGWDDPVQADPVQWGDVVSVVVNQVVRQVSNCSRHPDPQFDDKDWDDKDKDFDDTDNTAMKMKMKGWPDDDDFKTKIWMWIAGPVPRHTTMIMITMMTTHHDDD/DDAAPLRDDQVNVQVVCPPHPCVVQQKGWDDDYQFKTKIKGWDDPVQADPVQWGDVVSVVVNQVVRQVSNCSRHPDPQFDDKDWDDKDKDFDDTDNTAMKMKMKGWPDDDDFKTKIWMWIAGPVPRHTTMIMITMMTTHHDDD

Radius of gyration: 18.49 Å; Cα contacts (8 Å, |Δi|>4): 705; chains: 2; bounding box: 47×54×40 Å

Secondary structure (DSSP, 8-state):
-PPPTT---HHHHHHHHTTSHHHHTT-EEEEEETTEEEEEEE--GGGB-TTSSBPHHHHHHHHHHHHHHHHHHTPPTT--EEEEEEEEEEE----SSSEEEEEEEEEEE-SSEEEEEEEEEETTT--EEEEEEEEEEEE----/-PPPTT---HHHHHHHHTTSHHHHTT-EEEEEETTEEEEEEE--GGGB-TTSSBPHHHHHHHHHHHHHHHHHHSPPTT--EEEEEEEEEEE----SSSEEEEEEEEEEE-SSEEEEEEEEEETTT--EEEEEEEEEEEE----